Protein AF-A0A929ZD61-F1 (afdb_monomer_lite)

Sequence (270 aa):
YIIGGGSQLEMTGDTVINTPASLDAVNITEDKIDNAAAVLAPNDAYVVTGGSHLVKYHKDTIAEISTTPTNGAANGNEKLTYFQLADPSVTALSPVNSNGQRYTYGVANASSDGNKYVWVPSEKVTFSLGDNPSATFADGTNTNKETLAMRGHTIGMAVRANDEVIPSFSTTPISNDASKQFKGWFYRDATGNALPFDPNTTDVLETMNVFAMWEEVPQPIVTPTQPSQPATSVTPKTSDNTNIEYQIGVLLVSLSAVVILLKTRNLVTK

Radius of gyration: 33.37 Å; chains: 1; bounding box: 66×59×116 Å

pLDDT: mean 79.67, std 21.87, range [27.98, 98.56]

Foldseek 3Di:
DDADEPAADEAAAADEAAQAQPDQDDDPDPVRDSADKQAQYPLASYAYQEHFHRYRYQDDPDPRIHSFYFPHPVQPRDTWAKWWFPDLCDQWDFFAGPVRHTDIYGHRDAYPVSIGMDTADKAKEKEAAPPAPQKDDPVRHRDIAIDIDRAFAFNNGTDHPNPDDHPPPVDDIDGPPPQKDFPAKWWQDPVGDTDHDDRHPDGHNYHTYIYTDIDTDDDPPPPPDDPDDPPDDDDDDDDDDDDDDDDDDDDDDDDDDDDDDDDDDDDDDD

Secondary structure (DSSP, 8-state):
-EESTT--EEE-TT-EEEE--S-SS--SSGGG--S--EESS-TTSEEESS-EEEES-----BTTEE-S-B--GGGT-PBPEEEEES-TT--EE-PBPTTS-B--EE--SPPTTS--EEEE-EEEEEEE--S-TTEE-TTS--SPEEEEEETTB-GGGEEESTT-------SPPEE--TTEEEEEEEEE-TT--EEEE-TTT--B-S-EEEEEEEEE------------------PPPP--------------------------------

Structure (mmCIF, N/CA/C/O backbone):
data_AF-A0A929ZD61-F1
#
_entry.id   AF-A0A929ZD61-F1
#
loop_
_atom_site.group_PDB
_atom_site.id
_atom_site.type_symbol
_atom_site.label_atom_id
_atom_site.label_alt_id
_atom_site.label_comp_id
_atom_site.label_asym_id
_atom_site.label_entity_id
_atom_site.label_seq_id
_atom_site.pdbx_PDB_ins_code
_atom_site.Cartn_x
_atom_site.Cartn_y
_atom_site.Cartn_z
_atom_site.occupancy
_atom_site.B_iso_or_equiv
_atom_site.auth_seq_id
_atom_site.auth_comp_id
_atom_site.auth_asym_id
_atom_site.auth_atom_id
_atom_site.pdbx_PDB_model_num
ATOM 1 N N . TYR A 1 1 ? 13.727 8.227 -20.424 1.00 62.41 1 TYR A N 1
ATOM 2 C CA . TYR A 1 1 ? 12.638 8.852 -21.194 1.00 62.41 1 TYR A CA 1
ATOM 3 C C . TYR A 1 1 ? 12.226 7.940 -22.325 1.00 62.41 1 TYR A C 1
ATOM 5 O O . TYR A 1 1 ? 13.094 7.324 -22.936 1.00 62.41 1 TYR A O 1
ATOM 13 N N . ILE A 1 2 ? 10.929 7.876 -22.597 1.00 67.94 2 ILE A N 1
ATOM 14 C CA . ILE A 1 2 ? 10.355 7.282 -23.807 1.00 67.94 2 ILE A CA 1
ATOM 15 C C . ILE A 1 2 ? 9.668 8.427 -24.539 1.00 67.94 2 ILE A C 1
ATOM 17 O O . ILE A 1 2 ? 8.880 9.119 -23.901 1.00 67.94 2 ILE A O 1
ATOM 21 N N . ILE A 1 3 ? 9.978 8.632 -25.820 1.00 65.31 3 ILE A N 1
ATOM 22 C CA . ILE A 1 3 ? 9.432 9.732 -26.625 1.00 65.31 3 ILE A CA 1
ATOM 23 C C . ILE A 1 3 ? 8.702 9.149 -27.838 1.00 65.31 3 ILE A C 1
ATOM 25 O O . ILE A 1 3 ? 9.265 8.328 -28.565 1.00 65.31 3 ILE A O 1
ATOM 29 N N . GLY A 1 4 ? 7.472 9.611 -28.076 1.00 60.84 4 GLY A N 1
ATOM 30 C CA . GLY A 1 4 ? 6.679 9.283 -29.262 1.00 60.84 4 GLY A CA 1
ATOM 31 C C . GLY A 1 4 ? 5.763 8.062 -29.110 1.00 60.84 4 GLY A C 1
ATOM 32 O O . GLY A 1 4 ? 6.033 7.123 -28.361 1.00 60.84 4 GLY A O 1
ATOM 33 N N . GLY A 1 5 ? 4.646 8.079 -29.845 1.00 62.41 5 GLY A N 1
ATOM 34 C CA . GLY A 1 5 ? 3.648 7.008 -29.825 1.00 62.41 5 GLY A CA 1
ATOM 35 C C . GLY A 1 5 ? 4.195 5.682 -30.368 1.00 62.41 5 GLY A C 1
ATOM 36 O O . GLY A 1 5 ? 4.786 5.648 -31.444 1.00 62.41 5 GLY A O 1
ATOM 37 N N . GLY A 1 6 ? 3.972 4.592 -29.626 1.00 72.44 6 GLY A N 1
ATOM 38 C CA . GLY A 1 6 ? 4.343 3.223 -30.015 1.00 72.44 6 GLY A CA 1
ATOM 39 C C . GLY A 1 6 ? 5.551 2.630 -29.281 1.00 72.44 6 GLY A C 1
ATOM 40 O O . GLY A 1 6 ? 5.821 1.444 -29.444 1.00 72.44 6 GLY A O 1
ATOM 41 N N . SER A 1 7 ? 6.252 3.416 -28.460 1.00 80.75 7 SER A N 1
ATOM 42 C CA . SER A 1 7 ? 7.345 2.926 -27.610 1.00 80.75 7 SER A CA 1
ATOM 43 C C . SER A 1 7 ? 6.851 2.638 -26.188 1.00 80.75 7 SER A C 1
ATOM 45 O O . SER A 1 7 ? 6.026 3.382 -25.662 1.00 80.75 7 SER A O 1
ATOM 47 N N . GLN A 1 8 ? 7.381 1.589 -25.555 1.00 88.00 8 GLN A N 1
ATOM 48 C CA . GLN A 1 8 ? 7.077 1.206 -24.173 1.00 88.00 8 GLN A CA 1
ATOM 49 C C . GLN A 1 8 ? 8.364 0.826 -23.432 1.00 88.00 8 GLN A C 1
ATOM 51 O O . GLN A 1 8 ? 9.268 0.222 -24.011 1.00 88.00 8 GLN A O 1
ATOM 56 N N . LEU A 1 9 ? 8.434 1.179 -22.151 1.00 89.75 9 LEU A N 1
ATOM 57 C CA . LEU A 1 9 ? 9.437 0.719 -21.199 1.00 89.75 9 LEU A CA 1
ATOM 58 C C . LEU A 1 9 ? 8.737 -0.168 -20.185 1.00 89.75 9 LEU A C 1
ATOM 60 O O . LEU A 1 9 ? 7.821 0.281 -19.495 1.00 89.75 9 LEU A O 1
ATOM 64 N N . GLU A 1 10 ? 9.211 -1.399 -20.081 1.00 93.25 10 GLU A N 1
ATOM 65 C CA . GLU A 1 10 ? 8.715 -2.360 -19.113 1.00 93.25 10 GLU A CA 1
ATOM 66 C C . GLU A 1 10 ? 9.828 -2.721 -18.129 1.00 93.25 10 GLU A C 1
ATOM 68 O O . GLU A 1 10 ? 10.930 -3.108 -18.523 1.00 93.25 10 GLU A O 1
ATOM 73 N N . MET A 1 11 ? 9.537 -2.574 -16.840 1.00 94.12 11 MET A N 1
ATOM 74 C CA . MET A 1 11 ? 10.436 -2.930 -15.748 1.00 94.12 11 MET A CA 1
ATOM 75 C C . MET A 1 11 ? 9.865 -4.130 -15.000 1.00 94.12 11 MET A C 1
ATOM 77 O O . MET A 1 11 ? 8.772 -4.065 -14.434 1.00 94.12 11 MET A O 1
ATOM 81 N N . THR A 1 12 ? 10.609 -5.234 -15.021 1.00 95.19 12 THR A N 1
ATOM 82 C CA . THR A 1 12 ? 10.145 -6.550 -14.562 1.00 95.19 12 THR A CA 1
ATOM 83 C C . THR A 1 12 ? 11.198 -7.244 -13.692 1.00 95.19 12 THR A C 1
ATOM 85 O O . THR A 1 12 ? 12.330 -6.767 -13.553 1.00 95.19 12 THR A O 1
ATOM 88 N N . GLY A 1 13 ? 10.829 -8.384 -13.097 1.00 94.81 13 GLY A N 1
ATOM 89 C CA . GLY A 1 13 ? 11.736 -9.216 -12.299 1.00 94.81 13 GLY A CA 1
ATOM 90 C C . GLY A 1 13 ? 12.307 -8.493 -11.077 1.00 94.81 13 GLY A C 1
ATOM 91 O O . GLY A 1 13 ? 11.675 -7.597 -10.531 1.00 94.81 13 GLY A O 1
ATOM 92 N N . ASP A 1 14 ? 13.518 -8.863 -10.659 1.00 97.31 14 ASP A N 1
ATOM 93 C CA . ASP A 1 14 ? 14.197 -8.294 -9.484 1.00 97.31 14 ASP A CA 1
ATOM 94 C C . ASP A 1 14 ? 15.056 -7.060 -9.826 1.00 97.31 14 ASP A C 1
ATOM 96 O O . ASP A 1 14 ? 16.131 -6.854 -9.254 1.00 97.31 14 ASP A O 1
ATOM 100 N N . THR A 1 15 ? 14.621 -6.259 -10.803 1.00 96.19 15 THR A N 1
ATOM 101 C CA . THR A 1 15 ? 15.345 -5.062 -11.260 1.00 96.19 15 THR A CA 1
ATOM 102 C C . THR A 1 15 ? 15.536 -4.061 -10.115 1.00 96.19 15 THR A C 1
ATOM 104 O O . THR A 1 15 ? 14.661 -3.906 -9.268 1.00 96.19 15 THR A O 1
ATOM 107 N N . VAL A 1 16 ? 16.667 -3.351 -10.089 1.00 95.06 16 VAL A N 1
ATOM 108 C CA . VAL A 1 16 ? 16.894 -2.244 -9.149 1.00 95.06 16 VAL A CA 1
ATOM 109 C C . VAL A 1 16 ? 17.097 -0.958 -9.924 1.00 95.06 16 VAL A C 1
ATOM 111 O O . VAL A 1 16 ? 17.966 -0.876 -10.793 1.00 95.06 16 VAL A O 1
ATOM 114 N N . ILE A 1 17 ? 16.322 0.057 -9.568 1.00 91.81 17 ILE A N 1
ATOM 115 C CA . ILE A 1 17 ? 16.444 1.411 -10.090 1.00 91.81 17 ILE A CA 1
ATOM 116 C C . ILE A 1 17 ? 16.763 2.321 -8.925 1.00 91.81 17 ILE A C 1
ATOM 118 O O . ILE A 1 17 ? 16.013 2.412 -7.958 1.00 91.81 17 ILE A O 1
ATOM 122 N N . ASN A 1 18 ? 17.910 2.981 -9.028 1.00 90.06 18 ASN A N 1
ATOM 123 C CA . ASN A 1 18 ? 18.340 3.989 -8.079 1.00 90.06 18 ASN A CA 1
ATOM 124 C C . ASN A 1 18 ? 18.445 5.301 -8.841 1.00 90.06 18 ASN A C 1
ATOM 126 O O . ASN A 1 18 ? 19.465 5.585 -9.469 1.00 90.06 18 ASN A O 1
ATOM 130 N N . THR A 1 19 ? 17.375 6.081 -8.788 1.00 81.38 19 THR A N 1
ATOM 131 C CA . THR A 1 19 ? 17.351 7.463 -9.262 1.00 81.38 19 THR A CA 1
ATOM 132 C C . THR A 1 19 ? 17.029 8.339 -8.055 1.00 81.38 19 THR A C 1
ATOM 134 O O . THR A 1 19 ? 15.888 8.798 -7.915 1.00 81.38 19 THR A O 1
ATOM 137 N N . PRO A 1 20 ? 17.981 8.513 -7.112 1.00 66.31 20 PRO A N 1
ATOM 138 C CA . PRO A 1 20 ? 17.816 9.432 -5.995 1.00 66.31 20 PRO A CA 1
ATOM 139 C C . PRO A 1 20 ? 17.770 10.852 -6.562 1.00 66.31 20 PRO A C 1
ATOM 141 O O . PRO A 1 20 ? 18.782 11.545 -6.638 1.00 66.31 20 PRO A O 1
ATOM 144 N N . ALA A 1 21 ? 16.582 11.231 -7.034 1.00 63.31 21 ALA A N 1
ATOM 145 C CA . ALA A 1 21 ? 16.358 12.425 -7.816 1.00 63.31 21 ALA A CA 1
ATOM 146 C C . ALA A 1 21 ? 16.856 13.635 -7.024 1.00 63.31 21 ALA A C 1
ATOM 148 O O . ALA A 1 21 ? 16.478 13.829 -5.869 1.00 63.31 21 ALA A O 1
ATOM 149 N N . SER A 1 22 ? 17.687 14.478 -7.627 1.00 66.19 22 SER A N 1
ATOM 150 C CA . SER A 1 22 ? 18.104 15.731 -6.973 1.00 66.19 22 SER A CA 1
ATOM 151 C C . SER A 1 22 ? 16.976 16.774 -6.894 1.00 66.19 22 SER A C 1
ATOM 153 O O . SER A 1 22 ? 17.096 17.765 -6.173 1.00 66.19 22 SER A O 1
ATOM 155 N N . LEU A 1 23 ? 15.869 16.542 -7.607 1.00 66.31 23 LEU A N 1
ATOM 156 C CA . LEU A 1 23 ? 14.749 17.465 -7.770 1.00 66.31 23 LEU A CA 1
ATOM 157 C C . LEU A 1 23 ? 13.468 16.945 -7.109 1.00 66.31 23 LEU A C 1
ATOM 159 O O . LEU A 1 23 ? 13.152 15.760 -7.185 1.00 66.31 23 LEU A O 1
ATOM 163 N N . ASP A 1 24 ? 12.708 17.869 -6.518 1.00 67.12 24 ASP A N 1
ATOM 164 C CA . ASP A 1 24 ? 11.432 17.585 -5.839 1.00 67.12 24 ASP A CA 1
ATOM 165 C C . ASP A 1 24 ? 10.209 17.728 -6.759 1.00 67.12 24 ASP A C 1
ATOM 167 O O . ASP A 1 24 ? 9.096 17.370 -6.378 1.00 67.12 24 ASP A O 1
ATOM 171 N N . ALA A 1 25 ? 10.396 18.272 -7.965 1.00 65.56 25 ALA A N 1
ATOM 172 C CA . ALA A 1 25 ? 9.340 18.489 -8.947 1.00 65.56 25 ALA A CA 1
ATOM 173 C C . ALA A 1 25 ? 9.887 18.494 -10.379 1.00 65.56 25 ALA A C 1
ATOM 175 O O . ALA A 1 25 ? 11.016 18.933 -10.620 1.00 65.56 25 ALA A O 1
ATOM 176 N N . VAL A 1 26 ? 9.050 18.100 -11.340 1.00 65.44 26 VAL A N 1
ATOM 177 C CA . VAL A 1 26 ? 9.295 18.383 -12.757 1.00 65.44 26 VAL A CA 1
ATOM 178 C C . VAL A 1 26 ? 8.981 19.845 -13.017 1.00 65.44 26 VAL A C 1
ATOM 180 O O . VAL A 1 26 ? 7.887 20.334 -12.742 1.00 65.44 26 VAL A O 1
ATOM 183 N N . ASN A 1 27 ? 9.979 20.567 -13.516 1.00 62.25 27 ASN A N 1
ATOM 184 C CA . ASN A 1 27 ? 9.764 21.884 -14.101 1.00 62.25 27 ASN A CA 1
ATOM 185 C C . ASN A 1 27 ? 9.217 21.706 -15.530 1.00 62.25 27 ASN A C 1
ATOM 187 O O . ASN A 1 27 ? 9.244 20.606 -16.065 1.00 62.25 27 ASN A O 1
ATOM 191 N N . ILE A 1 28 ? 8.791 22.781 -16.188 1.00 59.62 28 ILE A N 1
ATOM 192 C CA . ILE A 1 28 ? 8.228 22.801 -17.554 1.00 59.62 28 ILE A CA 1
ATOM 193 C C . ILE A 1 28 ? 9.132 22.218 -18.668 1.00 59.62 28 ILE A C 1
ATOM 195 O O . ILE A 1 28 ? 8.785 22.302 -19.840 1.00 59.62 28 ILE A O 1
ATOM 199 N N . THR A 1 29 ? 10.307 21.681 -18.335 1.00 62.59 29 THR A N 1
ATOM 200 C CA . THR A 1 29 ? 11.289 21.117 -19.266 1.00 62.59 29 THR A CA 1
ATOM 201 C C . THR A 1 29 ? 11.585 19.665 -18.907 1.00 62.59 29 THR A C 1
ATOM 203 O O . THR A 1 29 ? 12.030 19.394 -17.788 1.00 62.59 29 THR A O 1
ATOM 206 N N . GLU A 1 30 ? 11.412 18.765 -19.877 1.00 65.25 30 GLU A N 1
ATOM 207 C CA . GLU A 1 30 ? 11.697 17.324 -19.788 1.00 65.25 30 GLU A CA 1
ATOM 208 C C . GLU A 1 30 ? 13.131 17.028 -19.312 1.00 65.25 30 GLU A C 1
ATOM 210 O O . GLU A 1 30 ? 13.337 16.076 -18.569 1.00 65.25 30 GLU A O 1
ATOM 215 N N . ASP A 1 31 ? 14.096 17.906 -19.621 1.00 60.66 31 ASP A N 1
ATOM 216 C CA . ASP A 1 31 ? 15.531 17.796 -19.288 1.00 60.66 31 ASP A CA 1
ATOM 217 C C . ASP A 1 31 ? 15.866 17.739 -17.782 1.00 60.66 31 ASP A C 1
ATOM 219 O O . ASP A 1 31 ? 17.034 17.669 -17.394 1.00 60.66 31 ASP A O 1
ATOM 223 N N . LYS A 1 32 ? 14.856 17.820 -16.913 1.00 66.94 32 LYS A N 1
ATOM 224 C CA . LYS A 1 32 ? 14.992 17.840 -15.451 1.00 66.94 32 LYS A CA 1
ATOM 225 C C . LYS A 1 32 ? 14.340 16.636 -14.766 1.00 66.94 32 LYS A C 1
ATOM 227 O O . LYS A 1 32 ? 14.183 16.652 -13.549 1.00 66.94 32 LYS A O 1
ATOM 232 N N . ILE A 1 33 ? 13.938 15.602 -15.507 1.00 72.06 33 ILE A N 1
ATOM 233 C CA . ILE A 1 33 ? 13.358 14.398 -14.902 1.00 72.06 33 ILE A CA 1
ATOM 234 C C . ILE A 1 33 ? 14.483 13.442 -14.501 1.00 72.06 33 ILE A C 1
ATOM 236 O O . ILE A 1 33 ? 15.067 12.728 -15.311 1.00 72.06 33 ILE A O 1
ATOM 240 N N . ASP A 1 34 ? 14.767 13.394 -13.209 1.00 74.06 34 ASP A N 1
ATOM 241 C CA . ASP A 1 34 ? 15.732 12.457 -12.629 1.00 74.06 34 ASP A CA 1
ATOM 242 C C . ASP A 1 34 ? 15.003 11.185 -12.137 1.00 74.06 34 ASP A C 1
ATOM 244 O O . ASP A 1 34 ? 15.060 10.805 -10.970 1.00 74.06 34 ASP A O 1
ATOM 248 N N . ASN A 1 35 ? 14.195 10.600 -13.036 1.00 78.38 35 ASN A N 1
ATOM 249 C CA . ASN A 1 35 ? 13.411 9.369 -12.860 1.00 78.38 35 ASN A CA 1
ATOM 250 C C . ASN A 1 35 ? 13.014 8.777 -14.238 1.00 78.38 35 ASN A C 1
ATOM 252 O O . ASN A 1 35 ? 13.119 9.433 -15.279 1.00 78.38 35 ASN A O 1
ATOM 256 N N . ALA A 1 36 ? 12.527 7.538 -14.271 1.00 84.69 36 ALA A N 1
ATOM 257 C CA . ALA A 1 36 ? 11.818 6.990 -15.418 1.00 84.69 36 ALA A CA 1
ATOM 258 C C . ALA A 1 36 ? 10.473 7.702 -15.632 1.00 84.69 36 ALA A C 1
ATOM 260 O O . ALA A 1 36 ? 9.710 7.941 -14.697 1.00 84.69 36 ALA A O 1
ATOM 261 N N . ALA A 1 37 ? 10.197 8.038 -16.891 1.00 86.50 37 ALA A N 1
ATOM 262 C CA . ALA A 1 37 ? 8.987 8.732 -17.295 1.00 86.50 37 ALA A CA 1
ATOM 263 C C . ALA A 1 37 ? 8.603 8.393 -18.738 1.00 86.50 37 ALA A C 1
ATOM 265 O O . ALA A 1 37 ? 9.474 8.236 -19.609 1.00 86.50 37 ALA A O 1
ATOM 266 N N . ALA A 1 38 ? 7.296 8.344 -18.978 1.00 87.19 38 ALA A N 1
ATOM 267 C CA . ALA A 1 38 ? 6.695 8.446 -20.298 1.00 87.19 38 ALA A CA 1
ATOM 268 C C . ALA A 1 38 ? 6.536 9.932 -20.646 1.00 87.19 38 ALA A C 1
ATOM 270 O O . ALA A 1 38 ? 5.994 10.693 -19.847 1.00 87.19 38 ALA A O 1
ATOM 271 N N . VAL A 1 39 ? 7.032 10.346 -21.812 1.00 86.19 39 VAL A N 1
ATOM 272 C CA . VAL A 1 39 ? 7.079 11.751 -22.230 1.00 86.19 39 VAL A CA 1
ATOM 273 C C . VAL A 1 39 ? 6.549 11.873 -23.650 1.00 86.19 39 VAL A C 1
ATOM 275 O O . VAL A 1 39 ? 7.036 11.195 -24.554 1.00 86.19 39 VAL A O 1
ATOM 278 N N . LEU A 1 40 ? 5.529 12.709 -23.856 1.00 84.56 40 LEU A N 1
ATOM 279 C CA . LEU A 1 40 ? 4.832 12.823 -25.147 1.00 84.56 40 LEU A CA 1
ATOM 280 C C . LEU A 1 40 ? 4.411 11.441 -25.686 1.00 84.56 40 LEU A C 1
ATOM 282 O O . LEU A 1 40 ? 4.474 11.157 -26.886 1.00 84.56 40 LEU A O 1
ATOM 286 N N . ALA A 1 41 ? 4.029 10.560 -24.765 1.00 83.56 41 ALA A N 1
ATOM 287 C CA . ALA A 1 41 ? 3.676 9.172 -25.000 1.00 83.56 41 ALA A CA 1
ATOM 288 C C . ALA A 1 41 ? 2.384 8.844 -24.234 1.00 83.56 41 ALA A C 1
ATOM 290 O O . ALA A 1 41 ? 2.043 9.543 -23.278 1.00 83.56 41 ALA A O 1
ATOM 291 N N . PRO A 1 42 ? 1.653 7.790 -24.633 1.00 83.56 42 PRO A N 1
ATOM 292 C CA . PRO A 1 42 ? 0.526 7.292 -23.857 1.00 83.56 42 PRO A CA 1
ATOM 293 C C . PRO A 1 42 ? 0.903 7.022 -22.391 1.00 83.56 42 PRO A C 1
ATOM 295 O O . PRO A 1 42 ? 2.004 6.561 -22.092 1.00 83.56 42 PRO A O 1
ATOM 298 N N . ASN A 1 43 ? -0.026 7.280 -21.466 1.00 75.19 43 ASN A N 1
ATOM 299 C CA . ASN A 1 43 ? 0.205 7.146 -20.020 1.00 75.19 43 ASN A CA 1
ATOM 300 C C . ASN A 1 43 ? 0.477 5.702 -19.549 1.00 75.19 43 ASN A C 1
ATOM 302 O O . ASN A 1 43 ? 0.796 5.506 -18.376 1.00 75.19 43 ASN A O 1
ATOM 306 N N . ASP A 1 44 ? 0.355 4.721 -20.441 1.00 84.38 44 ASP A N 1
ATOM 307 C CA . ASP A 1 44 ? 0.668 3.301 -20.265 1.00 84.38 44 ASP A CA 1
ATOM 308 C C . ASP A 1 44 ? 1.970 2.855 -20.956 1.00 84.38 44 ASP A C 1
ATOM 310 O O . ASP A 1 44 ? 2.326 1.676 -20.940 1.00 84.38 44 ASP A O 1
ATOM 314 N N . ALA A 1 45 ? 2.729 3.793 -21.525 1.00 89.75 45 ALA A N 1
ATOM 315 C CA . ALA A 1 45 ? 4.050 3.518 -22.083 1.00 89.75 45 ALA A CA 1
ATOM 316 C C . ALA A 1 45 ? 5.097 3.206 -20.999 1.00 89.75 45 ALA A C 1
ATOM 318 O O . ALA A 1 45 ? 6.126 2.609 -21.303 1.00 89.75 45 ALA A O 1
ATOM 319 N N . TYR A 1 46 ? 4.856 3.592 -19.743 1.00 92.94 46 TYR A N 1
ATOM 320 C CA . TYR A 1 46 ? 5.701 3.237 -18.605 1.00 92.94 46 TYR A CA 1
ATOM 321 C C . TYR A 1 46 ? 5.018 2.152 -17.763 1.00 92.94 46 TYR A C 1
ATOM 323 O O . TYR A 1 46 ? 4.016 2.410 -17.090 1.00 92.94 46 TYR A O 1
ATOM 331 N N . VAL A 1 47 ? 5.558 0.933 -17.819 1.00 95.50 47 VAL A N 1
ATOM 332 C CA . VAL A 1 47 ? 5.003 -0.256 -17.164 1.00 95.50 47 VAL A CA 1
ATOM 333 C C . VAL A 1 47 ? 5.975 -0.800 -16.126 1.00 95.50 47 VAL A C 1
ATOM 335 O O . VAL A 1 47 ? 7.165 -0.973 -16.396 1.00 95.50 47 VAL A O 1
ATOM 338 N N . VAL A 1 48 ? 5.454 -1.115 -14.942 1.00 97.31 48 VAL A N 1
ATOM 339 C CA . VAL A 1 48 ? 6.194 -1.761 -13.857 1.00 97.31 48 VAL A CA 1
ATOM 340 C C . VAL A 1 48 ? 5.407 -2.966 -13.354 1.00 97.31 48 VAL A C 1
ATOM 342 O O . VAL A 1 48 ? 4.264 -2.851 -12.914 1.00 97.31 48 VAL A O 1
ATOM 345 N N . THR A 1 49 ? 6.042 -4.133 -13.389 1.00 97.31 49 THR A N 1
ATOM 346 C CA . THR A 1 49 ? 5.521 -5.385 -12.813 1.00 97.31 49 THR A CA 1
ATOM 347 C C . THR A 1 49 ? 6.526 -6.050 -11.870 1.00 97.31 49 THR A C 1
ATOM 349 O O . THR A 1 49 ? 6.261 -7.133 -11.356 1.00 97.31 49 THR A O 1
ATOM 352 N N . GLY A 1 50 ? 7.667 -5.406 -11.608 1.00 98.00 50 GLY A N 1
ATOM 353 C CA . GLY A 1 50 ? 8.685 -5.878 -10.677 1.00 98.00 50 GLY A CA 1
ATOM 354 C C . GLY A 1 50 ? 9.735 -4.818 -10.341 1.00 98.00 50 GLY A C 1
ATOM 355 O O . GLY A 1 50 ? 9.784 -3.734 -10.929 1.00 98.00 50 GLY A O 1
ATOM 356 N N . GLY A 1 51 ? 10.597 -5.164 -9.395 1.00 97.75 51 GLY A N 1
ATOM 357 C CA . GLY A 1 51 ? 11.795 -4.431 -9.019 1.00 97.75 51 GLY A CA 1
ATOM 358 C C . GLY A 1 51 ? 11.635 -3.488 -7.830 1.00 97.75 51 GLY A C 1
ATOM 359 O O . GLY A 1 51 ? 10.522 -3.183 -7.391 1.00 97.75 51 GLY A O 1
ATOM 360 N N . SER A 1 52 ? 12.779 -3.028 -7.319 1.00 97.19 52 SER A N 1
ATOM 361 C CA . SER A 1 52 ? 12.885 -1.966 -6.315 1.00 97.19 52 SER A CA 1
ATOM 362 C C . SER A 1 52 ? 13.277 -0.642 -6.974 1.00 97.19 52 SER A C 1
ATOM 364 O O . SER A 1 52 ? 14.263 -0.584 -7.710 1.00 97.19 52 SER A O 1
ATOM 366 N N . HIS A 1 53 ? 12.529 0.424 -6.700 1.00 94.56 53 HIS A N 1
ATOM 367 C CA . HIS A 1 53 ? 12.612 1.715 -7.388 1.00 94.56 53 HIS A CA 1
ATOM 368 C C . HIS A 1 53 ? 12.857 2.840 -6.391 1.00 94.56 53 HIS A C 1
ATOM 370 O O . HIS A 1 53 ? 11.904 3.451 -5.935 1.00 94.56 53 HIS A O 1
ATOM 376 N N . LEU A 1 54 ? 14.107 3.144 -6.048 1.00 92.12 54 LEU A N 1
ATOM 377 C CA . LEU A 1 54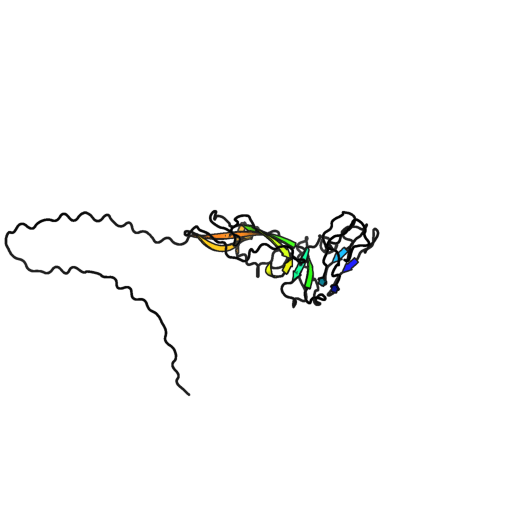 ? 14.417 4.308 -5.217 1.00 92.12 54 LEU A CA 1
ATOM 378 C C . LEU A 1 54 ? 14.305 5.576 -6.068 1.00 92.12 54 LEU A C 1
ATOM 380 O O . LEU A 1 54 ? 15.219 5.903 -6.831 1.00 92.12 54 LEU A O 1
ATOM 384 N N . VAL A 1 55 ? 13.175 6.269 -5.927 1.00 87.62 55 VAL A N 1
ATOM 385 C CA . VAL A 1 55 ? 12.840 7.498 -6.661 1.00 87.62 55 VAL A CA 1
ATOM 386 C C . VAL A 1 55 ? 12.382 8.591 -5.697 1.00 87.62 55 VAL A C 1
ATOM 388 O O . VAL A 1 55 ? 11.655 8.304 -4.750 1.00 87.62 55 VAL A O 1
ATOM 391 N N . LYS A 1 56 ? 12.758 9.855 -5.934 1.00 78.88 56 LYS A N 1
ATOM 392 C CA . LYS A 1 56 ? 12.314 10.996 -5.101 1.00 78.88 56 LYS A CA 1
ATOM 393 C C . LYS A 1 56 ? 11.061 11.686 -5.650 1.00 78.88 56 LYS A C 1
ATOM 395 O O . LYS A 1 56 ? 10.157 12.039 -4.899 1.00 78.88 56 LYS A O 1
ATOM 400 N N . TYR A 1 57 ? 10.983 11.846 -6.968 1.00 78.38 57 TYR A N 1
ATOM 401 C CA . TYR A 1 57 ? 9.856 12.488 -7.640 1.00 78.38 57 TYR A CA 1
ATOM 402 C C . TYR A 1 57 ? 9.049 11.478 -8.452 1.00 78.38 57 TYR A C 1
ATOM 404 O O . TYR A 1 57 ? 9.608 10.770 -9.287 1.00 78.38 57 TYR A O 1
ATOM 412 N N . HIS A 1 58 ? 7.736 11.430 -8.222 1.00 80.44 58 HIS A N 1
ATOM 413 C CA . HIS A 1 58 ? 6.860 10.435 -8.846 1.00 80.44 58 HIS A CA 1
ATOM 414 C C . HIS A 1 58 ? 5.398 10.890 -9.018 1.00 80.44 58 HIS A C 1
ATOM 416 O O . HIS A 1 58 ? 4.487 10.065 -9.107 1.00 80.44 58 HIS A O 1
ATOM 422 N N . LYS A 1 59 ? 5.144 12.202 -8.963 1.00 80.44 59 LYS A N 1
ATOM 423 C CA . LYS A 1 59 ? 3.793 12.769 -9.055 1.00 80.44 59 LYS A CA 1
ATOM 424 C C . LYS A 1 59 ? 3.624 13.427 -10.404 1.00 80.44 59 LYS A C 1
ATOM 426 O O . LYS A 1 59 ? 4.307 14.399 -10.678 1.00 80.44 59 LYS A O 1
ATOM 431 N N . ASP A 1 60 ? 2.686 12.949 -11.206 1.00 84.12 60 ASP A N 1
ATOM 432 C CA . ASP A 1 60 ? 2.399 13.543 -12.510 1.00 84.12 60 ASP A CA 1
ATOM 433 C C . ASP A 1 60 ? 1.869 14.978 -12.314 1.00 84.12 60 ASP A C 1
ATOM 435 O O . ASP A 1 60 ? 0.806 15.182 -11.727 1.00 84.12 60 ASP A O 1
ATOM 439 N N . THR A 1 61 ? 2.631 15.987 -12.749 1.00 78.69 61 THR A N 1
ATOM 440 C CA . THR A 1 61 ? 2.262 17.409 -12.588 1.00 78.69 61 THR A CA 1
ATOM 441 C C . THR A 1 61 ? 1.762 18.062 -13.873 1.00 78.69 61 THR A C 1
ATOM 443 O O . THR A 1 61 ? 1.165 19.134 -13.805 1.00 78.69 61 THR A O 1
ATOM 446 N N . ILE A 1 62 ? 2.003 17.444 -15.033 1.00 80.12 62 ILE A N 1
ATOM 447 C CA . ILE A 1 62 ? 1.540 17.906 -16.349 1.00 80.12 62 ILE A CA 1
ATOM 448 C C . ILE A 1 62 ? 1.038 16.714 -17.171 1.00 80.12 62 ILE A C 1
ATOM 450 O O . ILE A 1 62 ? 1.435 15.582 -16.914 1.00 80.12 62 ILE A O 1
ATOM 454 N N . ALA A 1 63 ? 0.153 16.948 -18.140 1.00 79.81 63 ALA A N 1
ATOM 455 C CA . ALA A 1 63 ? -0.538 15.873 -18.858 1.00 79.81 63 ALA A CA 1
ATOM 456 C C . ALA A 1 63 ? 0.373 15.101 -19.831 1.00 79.81 63 ALA A C 1
ATOM 458 O O . ALA A 1 63 ? 0.131 13.932 -20.114 1.00 79.81 63 ALA A O 1
ATOM 459 N N . GLU A 1 64 ? 1.409 15.759 -20.343 1.00 83.06 64 GLU A N 1
ATOM 460 C CA . GLU A 1 64 ? 2.326 15.257 -21.367 1.00 83.06 64 GLU A CA 1
ATOM 461 C C . GLU A 1 64 ? 3.451 14.377 -20.803 1.00 83.06 64 GLU A C 1
ATOM 463 O O . GLU A 1 64 ? 4.186 13.751 -21.570 1.00 83.06 64 GLU A O 1
ATOM 468 N N . ILE A 1 65 ? 3.604 14.343 -19.477 1.00 84.31 65 ILE A N 1
ATOM 469 C CA . ILE A 1 65 ? 4.676 13.637 -18.775 1.00 84.31 65 ILE A CA 1
ATOM 470 C C . ILE A 1 65 ? 4.067 12.811 -17.650 1.00 84.31 65 ILE A C 1
ATOM 472 O O . ILE A 1 65 ? 3.478 13.355 -16.717 1.00 84.31 65 ILE A O 1
ATOM 476 N N . SER A 1 66 ? 4.294 11.500 -17.688 1.00 88.00 66 SER A N 1
ATOM 477 C CA . SER A 1 66 ? 3.900 10.598 -16.612 1.00 88.00 66 SER A CA 1
ATOM 478 C C . SER A 1 66 ? 5.110 9.911 -15.993 1.00 88.00 66 SER A C 1
ATOM 480 O O . SER A 1 66 ? 5.865 9.203 -16.658 1.00 88.00 66 SER A O 1
ATOM 482 N N . THR A 1 67 ? 5.272 10.117 -14.690 1.00 88.69 67 THR A N 1
ATOM 483 C CA . THR A 1 67 ? 6.242 9.435 -13.816 1.00 88.69 67 THR A CA 1
ATOM 484 C C . THR A 1 67 ? 5.613 8.303 -13.014 1.00 88.69 67 THR A C 1
ATOM 486 O O . THR A 1 67 ? 6.313 7.550 -12.342 1.00 88.69 67 THR A O 1
ATOM 489 N N . THR A 1 68 ? 4.290 8.174 -13.094 1.00 92.00 68 THR A N 1
ATOM 490 C CA . THR A 1 68 ? 3.527 7.128 -12.423 1.00 92.00 68 THR A CA 1
ATOM 491 C C . THR A 1 68 ? 3.353 5.941 -13.373 1.00 92.00 68 THR A C 1
ATOM 493 O O . THR A 1 68 ? 2.623 6.065 -14.363 1.00 92.00 68 THR A O 1
ATOM 496 N N . PRO A 1 69 ? 3.982 4.784 -13.117 1.00 94.69 69 PRO A N 1
ATOM 497 C CA . PRO A 1 69 ? 3.841 3.624 -13.987 1.00 94.69 69 PRO A CA 1
ATOM 498 C C . PRO A 1 69 ? 2.443 3.000 -13.907 1.00 94.69 69 PRO A C 1
ATOM 500 O O . PRO A 1 69 ? 1.651 3.280 -13.000 1.00 94.69 69 PRO A O 1
ATOM 503 N N . THR A 1 70 ? 2.158 2.115 -14.858 1.00 96.12 70 THR A N 1
ATOM 504 C CA . THR A 1 70 ? 1.014 1.192 -14.821 1.00 96.12 70 THR A CA 1
ATOM 505 C C . THR A 1 70 ? 1.479 -0.249 -14.600 1.00 96.12 70 THR A C 1
ATOM 507 O O . THR A 1 70 ? 2.660 -0.548 -14.772 1.00 96.12 70 THR A O 1
ATOM 510 N N . ASN A 1 71 ? 0.570 -1.171 -14.268 1.00 96.81 71 ASN A N 1
ATOM 511 C CA . ASN A 1 71 ? 0.861 -2.619 -14.268 1.00 96.81 71 ASN A CA 1
ATOM 512 C C . ASN A 1 71 ? 0.723 -3.278 -15.657 1.00 96.81 71 ASN A C 1
ATOM 514 O O . ASN A 1 71 ? 0.782 -4.507 -15.767 1.00 96.81 71 ASN A O 1
ATOM 518 N N . GLY A 1 72 ? 0.557 -2.476 -16.714 1.00 95.75 72 GLY A N 1
ATOM 519 C CA . GLY A 1 72 ? 0.491 -2.931 -18.097 1.00 95.75 72 GLY A CA 1
ATOM 520 C C . GLY A 1 72 ? -0.837 -3.584 -18.484 1.00 95.75 72 GLY A C 1
ATOM 521 O O . GLY A 1 72 ? -1.662 -3.965 -17.651 1.00 95.75 72 GLY A O 1
ATOM 522 N N . ALA A 1 73 ? -1.042 -3.740 -19.793 1.00 94.50 73 ALA A N 1
ATOM 523 C CA . ALA A 1 73 ? -2.305 -4.209 -20.368 1.00 94.50 73 ALA A CA 1
ATOM 524 C C . ALA A 1 73 ? -2.750 -5.590 -19.852 1.00 94.50 73 ALA A C 1
ATOM 526 O O . ALA A 1 73 ? -3.941 -5.810 -19.637 1.00 94.50 73 ALA A O 1
ATOM 527 N N . ALA A 1 74 ? -1.803 -6.499 -19.589 1.00 94.38 74 ALA A N 1
ATOM 528 C CA . ALA A 1 74 ? -2.096 -7.827 -19.046 1.00 94.38 74 ALA A CA 1
ATOM 529 C C . ALA A 1 74 ? -2.739 -7.786 -17.646 1.00 94.38 74 ALA A C 1
ATOM 531 O O . ALA A 1 74 ? -3.415 -8.735 -17.257 1.00 94.38 74 ALA A O 1
ATOM 532 N N . ASN A 1 75 ? -2.567 -6.684 -16.909 1.00 96.12 75 ASN A N 1
ATOM 533 C CA . ASN A 1 75 ? -3.073 -6.502 -15.550 1.00 96.12 75 ASN A CA 1
ATOM 534 C C . ASN A 1 75 ? -4.114 -5.375 -15.450 1.00 96.12 75 ASN A C 1
ATOM 536 O O . ASN A 1 75 ? -4.335 -4.829 -14.376 1.00 96.12 75 ASN A O 1
ATOM 540 N N . GLY A 1 76 ? -4.765 -5.014 -16.559 1.00 95.25 76 GLY A N 1
ATOM 541 C CA . GLY A 1 76 ? -5.812 -3.987 -16.554 1.00 95.25 76 GLY A CA 1
ATOM 542 C C . GLY A 1 76 ? -5.299 -2.548 -16.636 1.00 95.25 76 GLY A C 1
ATOM 543 O O . GLY A 1 76 ? -6.107 -1.625 -16.567 1.00 95.25 76 GLY A O 1
ATOM 544 N N . ASN A 1 77 ? -3.994 -2.354 -16.852 1.00 95.31 77 ASN A N 1
ATOM 545 C CA . ASN A 1 77 ? -3.379 -1.068 -17.183 1.00 95.31 77 ASN A CA 1
ATOM 546 C C . ASN A 1 77 ? -3.650 0.051 -16.161 1.00 95.31 77 ASN A C 1
ATOM 548 O O . ASN A 1 77 ? -3.787 1.222 -16.520 1.00 95.31 77 ASN A O 1
ATOM 552 N N . GLU A 1 78 ? -3.779 -0.300 -14.882 1.00 95.69 78 GLU A N 1
ATOM 553 C CA . GLU A 1 78 ? -4.113 0.666 -13.837 1.00 95.69 78 GLU A CA 1
ATOM 554 C C . GLU A 1 78 ? -2.869 1.422 -13.362 1.00 95.69 78 GLU A C 1
ATOM 556 O O . GLU A 1 78 ? -1.760 0.880 -13.343 1.00 95.69 78 GLU A O 1
ATOM 561 N N . LYS A 1 79 ? -3.057 2.684 -12.960 1.00 94.75 79 LYS A N 1
ATOM 562 C CA . LYS A 1 79 ? -1.994 3.504 -12.369 1.00 94.75 79 LYS A CA 1
ATOM 563 C C . LYS A 1 79 ? -1.597 2.952 -11.007 1.00 94.75 79 LYS A C 1
ATOM 565 O O . LYS A 1 79 ? -2.446 2.626 -10.180 1.00 94.75 79 LYS A O 1
ATOM 570 N N . LEU A 1 80 ? -0.292 2.882 -10.781 1.00 96.38 80 LEU A N 1
ATOM 571 C CA . LEU A 1 80 ? 0.270 2.290 -9.580 1.00 96.38 80 LEU A CA 1
ATOM 572 C C . LEU A 1 80 ? 0.534 3.325 -8.502 1.00 96.38 80 LEU A C 1
ATOM 574 O O . LEU A 1 80 ? 0.557 4.534 -8.715 1.00 96.38 80 LEU A O 1
ATOM 578 N N . THR A 1 81 ? 0.724 2.803 -7.305 1.00 95.62 81 THR A N 1
ATOM 579 C CA . THR A 1 81 ? 1.003 3.558 -6.102 1.00 95.62 81 THR A CA 1
ATOM 580 C C . THR A 1 81 ? 2.371 3.173 -5.564 1.00 95.62 81 THR A C 1
ATOM 582 O O . THR A 1 81 ? 2.751 2.004 -5.610 1.00 95.62 81 THR A O 1
ATOM 585 N N . TYR A 1 82 ? 3.094 4.168 -5.059 1.00 95.25 82 TYR A N 1
ATOM 586 C CA . TYR A 1 82 ? 4.460 4.018 -4.585 1.00 95.25 82 TYR A CA 1
ATOM 587 C C . TYR A 1 82 ? 4.507 3.693 -3.091 1.00 95.25 82 TYR A C 1
ATOM 589 O O . TYR A 1 82 ? 3.961 4.431 -2.263 1.00 95.25 82 TYR A O 1
ATOM 597 N N . PHE A 1 83 ? 5.177 2.599 -2.748 1.00 95.75 83 PHE A N 1
ATOM 598 C CA . PHE A 1 83 ? 5.288 2.103 -1.381 1.00 95.75 83 PHE A CA 1
ATOM 599 C C . PHE A 1 83 ? 6.726 1.734 -1.031 1.00 95.75 83 PHE A C 1
ATOM 601 O O . PHE A 1 83 ? 7.491 1.305 -1.889 1.00 95.75 83 PHE A O 1
ATOM 608 N N . GLN A 1 84 ? 7.067 1.840 0.250 1.00 95.62 84 GLN A N 1
ATOM 609 C CA . GLN A 1 84 ? 8.275 1.273 0.837 1.00 95.62 84 GLN A CA 1
ATOM 610 C C . GLN A 1 84 ? 7.884 0.060 1.678 1.00 95.62 84 GLN A C 1
ATOM 612 O O . GLN A 1 84 ? 7.074 0.179 2.598 1.00 95.62 84 GLN A O 1
ATOM 617 N N . LEU A 1 85 ? 8.456 -1.104 1.375 1.00 96.88 85 LEU A N 1
ATOM 618 C CA . LEU A 1 85 ? 8.199 -2.322 2.143 1.00 96.88 85 LEU A CA 1
ATOM 619 C C . LEU A 1 85 ? 8.716 -2.172 3.575 1.00 96.88 85 LEU A C 1
ATOM 621 O O . LEU A 1 85 ? 9.819 -1.669 3.793 1.00 96.88 85 LEU A O 1
ATOM 625 N N . ALA A 1 86 ? 7.927 -2.643 4.541 1.00 94.06 86 ALA A N 1
ATOM 626 C CA . ALA A 1 86 ? 8.314 -2.630 5.949 1.00 94.06 86 ALA A CA 1
ATOM 627 C C . ALA A 1 86 ? 9.387 -3.689 6.261 1.00 94.06 86 ALA A C 1
ATOM 629 O O . ALA A 1 86 ? 10.264 -3.457 7.091 1.00 94.06 86 ALA A O 1
ATOM 630 N N . ASP A 1 87 ? 9.330 -4.838 5.579 1.00 94.06 87 ASP A N 1
ATOM 631 C CA . ASP A 1 87 ? 10.308 -5.919 5.698 1.00 94.06 87 ASP A CA 1
ATOM 632 C C . ASP A 1 87 ? 11.190 -6.006 4.434 1.00 94.06 87 ASP A C 1
ATOM 634 O O . ASP A 1 87 ? 10.710 -6.409 3.367 1.00 94.06 87 ASP A O 1
ATOM 638 N N . PRO A 1 88 ? 12.493 -5.677 4.522 1.00 91.19 88 PRO A N 1
ATOM 639 C CA . PRO A 1 88 ? 13.404 -5.756 3.384 1.00 91.19 88 PRO A CA 1
ATOM 640 C C . PRO A 1 88 ? 13.731 -7.202 2.968 1.00 91.19 88 PRO A C 1
ATOM 642 O O . PRO A 1 88 ? 14.332 -7.407 1.912 1.00 91.19 88 PRO A O 1
ATOM 645 N N . SER A 1 89 ? 13.354 -8.221 3.748 1.00 96.12 89 SER A N 1
ATOM 646 C CA . SER A 1 89 ? 13.598 -9.630 3.414 1.00 96.12 89 SER A CA 1
ATOM 647 C C . SER A 1 89 ? 12.663 -10.175 2.328 1.00 96.12 89 SER A C 1
ATOM 649 O O . SER A 1 89 ? 12.996 -11.160 1.668 1.00 96.12 89 SER A O 1
ATOM 651 N N . VAL A 1 90 ? 11.534 -9.504 2.076 1.00 97.81 90 VAL A N 1
ATOM 652 C CA . VAL A 1 90 ? 10.534 -9.896 1.072 1.00 97.81 90 VAL A CA 1
ATOM 653 C C . VAL A 1 90 ? 11.163 -9.969 -0.317 1.00 97.81 90 VAL A C 1
ATOM 655 O O . VAL A 1 90 ? 11.720 -8.987 -0.801 1.00 97.81 90 VAL A O 1
ATOM 658 N N . THR A 1 91 ? 11.069 -11.120 -0.984 1.00 98.19 91 THR A N 1
ATOM 659 C CA . THR A 1 91 ? 11.655 -11.324 -2.321 1.00 98.19 91 THR A CA 1
ATOM 660 C C . THR A 1 91 ? 10.644 -11.267 -3.457 1.00 98.19 91 THR A C 1
ATOM 662 O O . THR A 1 91 ? 11.027 -11.036 -4.600 1.00 98.19 91 THR A O 1
ATOM 665 N N . ALA A 1 92 ? 9.360 -11.446 -3.160 1.00 98.19 92 ALA A N 1
ATOM 666 C CA . ALA A 1 92 ? 8.284 -11.326 -4.126 1.00 98.19 92 ALA A CA 1
ATOM 667 C C . ALA A 1 92 ? 6.990 -10.884 -3.439 1.00 98.19 92 ALA A C 1
ATOM 669 O O . ALA A 1 92 ? 6.738 -11.217 -2.281 1.00 98.19 92 ALA A O 1
ATOM 670 N N . LEU A 1 93 ? 6.154 -10.170 -4.184 1.00 98.56 93 LEU A N 1
ATOM 671 C CA . LEU A 1 93 ? 4.792 -9.812 -3.813 1.00 98.56 93 LEU A CA 1
ATOM 672 C C . LEU A 1 93 ? 3.800 -10.522 -4.741 1.00 98.56 93 LEU A C 1
ATOM 674 O O . LEU A 1 93 ? 4.139 -10.959 -5.843 1.00 98.56 93 LEU A O 1
ATOM 678 N N . SER A 1 94 ? 2.549 -10.591 -4.290 1.00 98.19 94 SER A N 1
ATOM 679 C CA . SER A 1 94 ? 1.419 -11.112 -5.063 1.00 98.19 94 SER A CA 1
ATOM 680 C C . SER A 1 94 ? 0.243 -10.121 -5.059 1.00 98.19 94 SER A C 1
ATOM 682 O O . SER A 1 94 ? -0.815 -10.435 -4.510 1.00 98.19 94 SER A O 1
ATOM 684 N N . PRO A 1 95 ? 0.432 -8.871 -5.536 1.00 98.31 95 PRO A N 1
ATOM 685 C CA . PRO A 1 95 ? -0.633 -7.866 -5.566 1.00 98.31 95 PRO A CA 1
ATOM 686 C C . PRO A 1 95 ? -1.825 -8.306 -6.424 1.00 98.31 95 PRO A C 1
ATOM 688 O O . PRO A 1 95 ? -1.687 -9.122 -7.336 1.00 98.31 95 PRO A O 1
ATOM 691 N N . VAL A 1 96 ? -2.995 -7.735 -6.138 1.00 98.56 96 VAL A N 1
ATOM 692 C CA . VAL A 1 96 ? -4.235 -7.947 -6.898 1.00 98.56 96 VAL A CA 1
ATOM 693 C C . VAL A 1 96 ? -4.437 -6.788 -7.873 1.00 98.56 96 VAL A C 1
ATOM 695 O O . VAL A 1 96 ? -4.394 -5.622 -7.483 1.00 98.56 96 VAL A O 1
ATOM 698 N N . ASN A 1 97 ? -4.659 -7.103 -9.144 1.00 97.69 97 ASN A N 1
ATOM 699 C CA . ASN A 1 97 ? -4.950 -6.116 -10.179 1.00 97.69 97 ASN A CA 1
ATOM 700 C C . ASN A 1 97 ? -6.441 -5.722 -10.214 1.00 97.69 97 ASN A C 1
ATOM 702 O O . ASN A 1 97 ? -7.272 -6.314 -9.524 1.00 97.69 97 ASN A O 1
ATOM 706 N N . SER A 1 98 ? -6.794 -4.736 -11.036 1.00 96.25 98 SER A N 1
ATOM 707 C CA . SER A 1 98 ? -8.169 -4.237 -11.203 1.00 96.25 98 SER A CA 1
ATOM 708 C C . SER A 1 98 ? -9.166 -5.280 -11.728 1.00 96.25 98 SER A C 1
ATOM 710 O O . SER A 1 98 ? -10.372 -5.114 -11.557 1.00 96.25 98 SER A O 1
ATOM 712 N N . ASN A 1 99 ? -8.682 -6.386 -12.301 1.00 95.69 99 ASN A N 1
ATOM 713 C CA . ASN A 1 99 ? -9.502 -7.528 -12.717 1.00 95.69 99 ASN A CA 1
ATOM 714 C C . ASN A 1 99 ? -9.731 -8.546 -11.580 1.00 95.69 99 ASN A C 1
ATOM 716 O O . ASN A 1 99 ? -10.313 -9.606 -11.815 1.00 95.69 99 ASN A O 1
ATOM 720 N N . GLY A 1 100 ? -9.238 -8.278 -10.366 1.00 96.31 100 GLY A N 1
ATOM 721 C CA . GLY A 1 100 ? -9.320 -9.190 -9.222 1.00 96.31 100 GLY A CA 1
ATOM 722 C C . GLY A 1 100 ? -8.328 -10.358 -9.278 1.00 96.31 100 GLY A C 1
ATOM 723 O O . GLY A 1 100 ? -8.466 -11.319 -8.521 1.00 96.31 100 GLY A O 1
ATOM 724 N N . GLN A 1 101 ? -7.329 -10.309 -10.164 1.00 97.81 101 GLN A N 1
ATOM 725 C CA . GLN A 1 101 ? -6.346 -11.379 -10.345 1.00 97.81 101 GLN A CA 1
ATOM 726 C C . GLN A 1 101 ? -5.023 -11.036 -9.664 1.00 97.81 101 GLN A C 1
ATOM 728 O O . GLN A 1 101 ? -4.551 -9.900 -9.728 1.00 97.81 101 GLN A O 1
ATOM 733 N N . ARG A 1 102 ? -4.395 -12.037 -9.038 1.00 97.88 102 ARG A N 1
ATOM 734 C CA . ARG A 1 102 ? -3.038 -11.894 -8.502 1.00 97.88 102 ARG A CA 1
ATOM 735 C C . ARG A 1 102 ? -1.995 -12.047 -9.606 1.00 97.88 102 ARG A C 1
ATOM 737 O O . ARG A 1 102 ? -2.138 -12.913 -10.469 1.00 97.88 102 ARG A O 1
ATOM 744 N N . TYR A 1 103 ? -0.929 -11.257 -9.532 1.00 97.81 103 TYR A N 1
ATOM 745 C CA . TYR A 1 103 ? 0.255 -11.406 -10.379 1.00 97.81 103 TYR A CA 1
ATOM 746 C C . TYR A 1 103 ? 1.530 -11.395 -9.536 1.00 97.81 103 TYR A C 1
ATOM 748 O O . TYR A 1 103 ? 1.564 -10.829 -8.447 1.00 97.81 103 TYR A O 1
ATOM 756 N N . THR A 1 104 ? 2.583 -12.051 -10.023 1.00 97.56 104 THR A N 1
ATOM 757 C CA . THR A 1 104 ? 3.877 -12.082 -9.334 1.00 97.56 104 THR A CA 1
ATOM 758 C C . THR A 1 104 ? 4.638 -10.790 -9.588 1.00 97.56 104 THR A C 1
ATOM 760 O O . THR A 1 104 ? 4.836 -10.409 -10.738 1.00 97.56 104 THR A O 1
ATOM 763 N N . TYR A 1 105 ? 5.114 -10.164 -8.515 1.00 98.50 105 TYR A N 1
ATOM 764 C CA . TYR A 1 105 ? 5.992 -9.000 -8.561 1.00 98.50 105 TYR A CA 1
ATOM 765 C C . TYR A 1 105 ? 7.306 -9.350 -7.858 1.00 98.50 105 TYR A C 1
ATOM 767 O O . TYR A 1 105 ? 7.329 -9.507 -6.638 1.00 98.50 105 TYR A O 1
ATOM 775 N N . GLY A 1 106 ? 8.392 -9.522 -8.615 1.00 98.50 106 GLY A N 1
ATOM 776 C CA . GLY A 1 106 ? 9.724 -9.796 -8.055 1.00 98.50 106 GLY A CA 1
ATOM 777 C C . GLY A 1 106 ? 10.319 -8.553 -7.394 1.00 98.50 106 GLY A C 1
ATOM 778 O O . GLY A 1 106 ? 10.144 -7.449 -7.898 1.00 98.50 106 GLY A O 1
ATOM 779 N N . VAL A 1 107 ? 10.979 -8.703 -6.246 1.00 98.38 107 VAL A N 1
ATOM 780 C CA . VAL A 1 107 ? 11.641 -7.608 -5.511 1.00 98.38 107 VAL A CA 1
ATOM 781 C C . VAL A 1 107 ? 12.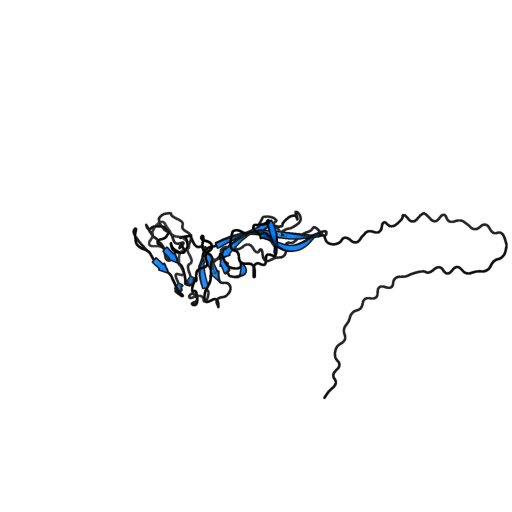777 -8.149 -4.629 1.00 98.38 107 VAL A C 1
ATOM 783 O O . VAL A 1 107 ? 13.001 -7.709 -3.503 1.00 98.38 107 VAL A O 1
ATOM 786 N N . ALA A 1 108 ? 13.516 -9.154 -5.105 1.00 98.12 108 ALA A N 1
ATOM 787 C CA . ALA A 1 108 ? 14.578 -9.780 -4.313 1.00 98.12 108 ALA A CA 1
ATOM 788 C C . ALA A 1 108 ? 15.678 -8.787 -3.908 1.00 98.12 108 ALA A C 1
ATOM 790 O O . ALA A 1 108 ? 16.161 -8.827 -2.773 1.00 98.12 108 ALA A O 1
ATOM 791 N N . ASN A 1 109 ? 16.019 -7.863 -4.804 1.00 98.06 109 ASN A N 1
ATOM 792 C CA . ASN A 1 109 ? 17.119 -6.925 -4.629 1.00 98.06 109 ASN A CA 1
ATOM 793 C C . ASN A 1 109 ? 16.645 -5.607 -3.998 1.00 98.06 109 ASN A C 1
ATOM 795 O O . ASN A 1 109 ? 15.661 -5.015 -4.439 1.00 98.06 109 ASN A O 1
ATOM 799 N N . ALA A 1 110 ? 17.358 -5.148 -2.969 1.00 97.12 110 ALA A N 1
ATOM 800 C CA . ALA A 1 110 ? 17.129 -3.843 -2.357 1.00 97.12 110 ALA A CA 1
ATOM 801 C C . ALA A 1 110 ? 17.726 -2.705 -3.202 1.00 97.12 110 ALA A C 1
ATOM 803 O O . ALA A 1 110 ? 18.664 -2.906 -3.980 1.00 97.12 110 ALA A O 1
ATOM 804 N N . SER A 1 111 ? 17.194 -1.502 -3.011 1.00 95.69 111 SER A N 1
ATOM 805 C CA . SER A 1 111 ? 17.772 -0.258 -3.510 1.00 95.69 111 SER A CA 1
ATOM 806 C C . SER A 1 111 ? 19.072 0.102 -2.781 1.00 95.69 111 SER A C 1
ATOM 808 O O . SER A 1 111 ? 19.473 -0.542 -1.810 1.00 95.69 111 SER A O 1
ATOM 810 N N . SER A 1 112 ? 19.775 1.128 -3.268 1.00 94.44 112 SER A N 1
ATOM 811 C CA . SER A 1 112 ? 21.112 1.507 -2.781 1.00 94.44 112 SER A CA 1
ATOM 812 C C . SER A 1 112 ? 21.166 1.941 -1.312 1.00 94.44 112 SER A C 1
ATOM 814 O O . SER A 1 112 ? 22.244 1.959 -0.727 1.00 94.44 112 SER A O 1
ATOM 816 N N . ASP A 1 113 ? 20.031 2.303 -0.722 1.00 93.12 113 ASP A N 1
ATOM 817 C CA . ASP A 1 113 ? 19.879 2.660 0.691 1.00 93.12 113 ASP A CA 1
ATOM 818 C C . ASP A 1 113 ? 19.510 1.460 1.589 1.00 93.12 113 ASP A C 1
ATOM 820 O O . ASP A 1 113 ? 19.346 1.616 2.797 1.00 93.12 113 ASP A O 1
ATOM 824 N N . GLY A 1 114 ? 19.395 0.261 1.011 1.00 94.69 114 GLY A N 1
ATOM 825 C CA . GLY A 1 114 ? 19.021 -0.969 1.707 1.00 94.69 114 GLY A CA 1
ATOM 826 C C . GLY A 1 114 ? 17.513 -1.199 1.832 1.00 94.69 114 GLY A C 1
ATOM 827 O O . GLY A 1 114 ? 17.113 -2.266 2.299 1.00 94.69 114 GLY A O 1
ATOM 828 N N . ASN A 1 115 ? 16.677 -0.257 1.388 1.00 95.25 115 ASN A N 1
ATOM 829 C CA . ASN A 1 115 ? 15.221 -0.386 1.415 1.00 95.25 115 ASN A CA 1
ATOM 830 C C . ASN A 1 115 ? 14.678 -0.986 0.112 1.00 95.25 115 ASN A C 1
ATOM 832 O O . ASN A 1 115 ? 15.378 -1.087 -0.898 1.00 95.25 115 ASN A O 1
ATOM 836 N N . LYS A 1 116 ? 13.403 -1.391 0.130 1.00 96.88 116 LYS A N 1
ATOM 837 C CA . LYS A 1 116 ? 12.681 -1.874 -1.053 1.00 96.88 116 LYS A CA 1
ATOM 838 C C . LYS A 1 116 ? 11.488 -0.985 -1.351 1.00 96.88 116 LYS A C 1
ATOM 840 O O . LYS A 1 116 ? 10.619 -0.815 -0.498 1.00 96.88 116 LYS A O 1
ATOM 845 N N . TYR A 1 117 ? 11.447 -0.465 -2.570 1.00 96.00 117 TYR A N 1
ATOM 846 C CA . TYR A 1 117 ? 10.443 0.488 -3.024 1.00 96.00 117 TYR A CA 1
ATOM 847 C C . TYR A 1 117 ? 9.679 -0.067 -4.217 1.00 96.00 117 TYR A C 1
ATOM 849 O O . TYR A 1 117 ? 10.277 -0.388 -5.239 1.00 96.00 117 TYR A O 1
ATOM 857 N N . VAL A 1 118 ? 8.365 -0.194 -4.109 1.00 97.56 118 VAL A N 1
ATOM 858 C CA . VAL A 1 118 ? 7.553 -0.911 -5.096 1.00 97.56 118 VAL A CA 1
ATOM 859 C C . VAL A 1 118 ? 6.439 -0.044 -5.652 1.00 97.56 118 VAL A C 1
ATOM 861 O O . VAL A 1 118 ? 5.899 0.830 -4.972 1.00 97.56 118 VAL A O 1
ATOM 864 N N . TRP A 1 119 ? 6.078 -0.339 -6.896 1.00 97.44 119 TRP A N 1
ATOM 865 C CA . TRP A 1 119 ? 4.915 0.216 -7.569 1.00 97.44 119 TRP A CA 1
ATOM 866 C C . TRP A 1 119 ? 3.855 -0.867 -7.691 1.00 97.44 119 TRP A C 1
ATOM 868 O O . TRP A 1 119 ? 4.033 -1.832 -8.429 1.00 97.44 119 TRP A O 1
ATOM 878 N N . VAL A 1 120 ? 2.749 -0.726 -6.967 1.00 98.06 120 VAL A N 1
ATOM 879 C CA . VAL A 1 120 ? 1.662 -1.716 -6.983 1.00 98.06 120 VAL A CA 1
ATOM 880 C C . VAL A 1 120 ? 0.291 -1.040 -6.929 1.00 98.06 120 VAL A C 1
ATOM 882 O O . VAL A 1 120 ? 0.202 0.129 -6.538 1.00 98.06 120 VAL A O 1
ATOM 885 N N . PRO A 1 121 ? -0.794 -1.737 -7.308 1.00 98.06 121 PRO A N 1
ATOM 886 C CA . PRO A 1 121 ? -2.148 -1.248 -7.092 1.00 98.06 121 PRO A CA 1
ATOM 887 C C . PRO A 1 121 ? -2.407 -0.989 -5.608 1.00 98.06 121 PRO A C 1
ATOM 889 O O . PRO A 1 121 ? -1.850 -1.671 -4.743 1.00 98.06 121 PRO A O 1
ATOM 892 N N . SER A 1 122 ? -3.263 -0.017 -5.304 1.00 97.00 122 SER A N 1
ATOM 893 C CA . SER A 1 122 ? -3.629 0.305 -3.927 1.00 97.00 122 SER A CA 1
ATOM 894 C C . SER A 1 122 ? -5.131 0.393 -3.723 1.00 97.00 122 SER A C 1
ATOM 896 O O . SER A 1 122 ? -5.893 0.584 -4.669 1.00 97.00 122 SER A O 1
ATOM 898 N N . GLU A 1 123 ? -5.540 0.252 -2.467 1.00 96.75 123 GLU A N 1
ATOM 899 C CA . GLU A 1 123 ? -6.918 0.437 -2.029 1.00 96.75 123 GLU A CA 1
ATOM 900 C C . GLU A 1 123 ? -6.995 1.327 -0.804 1.00 96.75 123 GLU A C 1
ATOM 902 O O . GLU A 1 123 ? -6.109 1.317 0.060 1.00 96.75 123 GLU A O 1
ATOM 907 N N . LYS A 1 124 ? -8.079 2.101 -0.738 1.00 94.88 124 LYS A N 1
ATOM 908 C CA . LYS A 1 124 ? -8.328 3.016 0.369 1.00 94.88 124 LYS A CA 1
ATOM 909 C C . LYS A 1 124 ? -8.928 2.272 1.549 1.00 94.88 124 LYS A C 1
ATOM 911 O O . LYS A 1 124 ? -9.892 1.527 1.402 1.00 94.88 124 LYS A O 1
ATOM 916 N N . VAL A 1 125 ? -8.395 2.542 2.733 1.00 94.69 125 VAL A N 1
ATOM 917 C CA . VAL A 1 125 ? -8.964 2.083 3.998 1.00 94.69 125 VAL A CA 1
ATOM 918 C C . VAL A 1 125 ? -9.361 3.296 4.820 1.00 94.69 125 VAL A C 1
ATOM 920 O O . VAL A 1 125 ? -8.514 4.126 5.155 1.00 94.69 125 VAL A O 1
ATOM 923 N N . THR A 1 126 ? -10.643 3.392 5.154 1.00 94.31 126 THR A N 1
ATOM 924 C CA . THR A 1 126 ? -11.196 4.471 5.973 1.00 94.31 126 THR A CA 1
ATOM 925 C C . THR A 1 126 ? -11.559 3.929 7.350 1.00 94.31 126 THR A C 1
ATOM 927 O O . THR A 1 126 ? -12.407 3.051 7.468 1.00 94.31 126 THR A O 1
ATOM 930 N N . PHE A 1 127 ? -10.942 4.472 8.396 1.00 93.88 127 PHE A N 1
ATOM 931 C CA . PHE A 1 127 ? -11.222 4.170 9.795 1.00 93.88 127 PHE A CA 1
ATOM 932 C C . PHE A 1 127 ? -12.198 5.192 10.374 1.00 93.88 127 PHE A C 1
ATOM 934 O O . PHE A 1 127 ? -11.977 6.402 10.280 1.00 93.88 127 PHE A O 1
ATOM 941 N N . SER A 1 128 ? -13.247 4.698 11.024 1.00 94.75 128 SER A N 1
ATOM 942 C CA . SER A 1 128 ? -14.271 5.491 11.708 1.00 94.75 128 SER A CA 1
ATOM 943 C C . SER A 1 128 ? -14.463 5.016 13.146 1.00 94.75 128 SER A C 1
ATOM 945 O O . SER A 1 128 ? -14.294 3.841 13.460 1.00 94.75 128 SER A O 1
ATOM 947 N N . LEU A 1 129 ? -14.856 5.915 14.043 1.00 95.00 129 LEU A N 1
ATOM 948 C CA . LEU A 1 129 ? -15.003 5.596 15.469 1.00 95.00 129 LEU A CA 1
ATOM 949 C C . LEU A 1 129 ? -16.300 4.837 15.809 1.00 95.00 129 LEU A C 1
ATOM 951 O O . LEU A 1 129 ? -16.574 4.591 16.984 1.00 95.00 129 LEU A O 1
ATOM 955 N N . GLY A 1 130 ? -17.064 4.421 14.793 1.00 92.50 130 GLY A N 1
ATOM 956 C CA . GLY A 1 130 ? -18.328 3.709 14.958 1.00 92.50 130 GLY A CA 1
ATOM 957 C C . GLY A 1 130 ? -19.363 4.529 15.733 1.00 92.50 130 GLY A C 1
ATOM 958 O O . GLY A 1 130 ? -19.350 5.760 15.710 1.00 92.50 130 GLY A O 1
ATOM 959 N N . ASP A 1 131 ? -20.236 3.838 16.463 1.00 89.69 131 ASP A N 1
ATOM 960 C CA . ASP A 1 131 ? -21.382 4.439 17.161 1.00 89.69 131 ASP A CA 1
ATOM 961 C C . ASP A 1 131 ? -21.034 4.932 18.584 1.00 89.69 131 ASP A C 1
ATOM 963 O O . ASP A 1 131 ? -21.800 4.762 19.542 1.00 89.69 131 ASP A O 1
ATOM 967 N N . ASN A 1 132 ? -19.847 5.527 18.749 1.00 91.50 132 ASN A N 1
ATOM 968 C CA . ASN A 1 132 ? -19.412 6.153 19.998 1.00 91.50 132 ASN A CA 1
ATOM 969 C C . ASN A 1 132 ? -19.055 7.636 19.768 1.00 91.50 132 ASN A C 1
ATOM 971 O O . ASN A 1 132 ? -17.924 7.943 19.388 1.00 91.50 132 ASN A O 1
ATOM 975 N N . PRO A 1 133 ? -19.986 8.578 20.024 1.00 91.00 133 PRO A N 1
ATOM 976 C CA . PRO A 1 133 ? -19.751 10.009 19.795 1.00 91.00 133 PRO A CA 1
ATOM 977 C C . PRO A 1 133 ? -18.719 10.617 20.757 1.00 91.00 133 PRO A C 1
ATOM 979 O O . PRO A 1 133 ? -18.202 11.703 20.509 1.00 91.00 133 PRO A O 1
ATOM 982 N N . SER A 1 134 ? -18.429 9.915 21.851 1.00 93.81 134 SER A N 1
ATOM 983 C CA . SER A 1 134 ? -17.457 10.276 22.880 1.00 93.81 134 SER A CA 1
ATOM 984 C C . SER A 1 134 ? -16.041 9.788 22.571 1.00 93.81 134 SER A C 1
ATOM 986 O O . SER A 1 134 ? -15.122 10.033 23.356 1.00 93.81 134 SER A O 1
ATOM 988 N N . ALA A 1 135 ? -15.864 9.044 21.477 1.00 94.69 135 ALA A N 1
ATOM 989 C CA . ALA A 1 135 ? -14.573 8.510 21.092 1.00 94.69 135 ALA A CA 1
ATOM 990 C C . ALA A 1 135 ? -13.736 9.517 20.289 1.00 94.69 135 ALA A C 1
ATOM 992 O O . ALA A 1 135 ? -14.258 10.363 19.559 1.00 94.69 135 ALA A O 1
ATOM 993 N N . THR A 1 136 ? -12.420 9.370 20.384 1.00 94.19 136 THR A N 1
ATOM 994 C CA . THR A 1 136 ? -11.415 10.062 19.579 1.00 94.19 136 THR A CA 1
ATOM 995 C C . THR A 1 136 ? -10.318 9.089 19.149 1.00 94.19 136 THR A C 1
ATOM 997 O O . THR A 1 136 ? -10.058 8.065 19.788 1.00 94.19 136 THR A O 1
ATOM 1000 N N . PHE A 1 137 ? -9.650 9.407 18.044 1.00 92.56 137 PHE A N 1
ATOM 1001 C CA . PHE A 1 137 ? -8.367 8.810 17.689 1.00 92.56 137 PHE A CA 1
ATOM 1002 C C . PHE A 1 137 ? -7.276 9.286 18.662 1.00 92.56 137 PHE A C 1
ATOM 1004 O O . PHE A 1 137 ? -7.474 10.236 19.421 1.00 92.56 137 PHE A O 1
ATOM 1011 N N . ALA A 1 138 ? -6.100 8.649 18.647 1.00 87.50 138 ALA A N 1
ATOM 1012 C CA . ALA A 1 138 ? -5.014 8.999 19.572 1.00 87.50 138 ALA A CA 1
ATOM 1013 C C . ALA A 1 138 ? -4.482 10.431 19.409 1.00 87.50 138 ALA A C 1
ATOM 1015 O O . ALA A 1 138 ? -3.893 10.971 20.341 1.00 87.50 138 ALA A O 1
ATOM 1016 N N . ASP A 1 139 ? -4.713 11.063 18.259 1.00 87.75 139 ASP A N 1
ATOM 1017 C CA . ASP A 1 139 ? -4.409 12.479 18.039 1.00 87.75 139 ASP A CA 1
ATOM 1018 C C . ASP A 1 139 ? -5.474 13.435 18.614 1.00 87.75 139 ASP A C 1
ATOM 1020 O O . ASP A 1 139 ? -5.398 14.646 18.418 1.00 87.75 139 ASP A O 1
ATOM 1024 N N . GLY A 1 140 ? -6.478 12.903 19.316 1.00 90.19 140 GLY A N 1
ATOM 1025 C CA . GLY A 1 140 ? -7.563 13.660 19.933 1.00 90.19 140 GLY A CA 1
ATOM 1026 C C . GLY A 1 140 ? -8.677 14.070 18.969 1.00 90.19 140 GLY A C 1
ATOM 1027 O O . GLY A 1 140 ? -9.643 14.697 19.400 1.00 90.19 140 GLY A O 1
ATOM 1028 N N . THR A 1 141 ? -8.585 13.722 17.684 1.00 91.44 141 THR A N 1
ATOM 1029 C CA . THR A 1 141 ? -9.606 14.071 16.687 1.00 91.44 141 THR A CA 1
ATOM 1030 C C . THR A 1 141 ? -10.683 12.992 16.578 1.00 91.44 141 THR A C 1
ATOM 1032 O O . THR A 1 141 ? -10.464 11.836 16.927 1.00 91.44 141 THR A O 1
ATOM 1035 N N . ASN A 1 142 ? -11.855 13.349 16.056 1.00 91.69 142 ASN A N 1
ATOM 1036 C CA . ASN A 1 142 ? -12.947 12.413 15.751 1.00 91.69 142 ASN A CA 1
ATOM 1037 C C . ASN A 1 142 ? -13.244 12.307 14.244 1.00 91.69 142 ASN A C 1
ATOM 1039 O O . ASN A 1 142 ? -14.214 11.678 13.834 1.00 91.69 142 ASN A O 1
ATOM 1043 N N . THR A 1 143 ? -12.411 12.935 13.413 1.00 91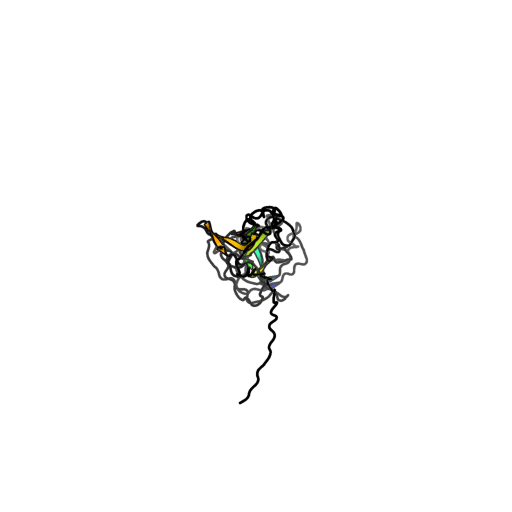.50 143 THR A N 1
ATOM 1044 C CA . THR A 1 143 ? -12.517 12.856 11.955 1.00 91.50 143 THR A CA 1
ATOM 1045 C C . THR A 1 143 ? -11.955 11.528 11.474 1.00 91.50 143 THR A C 1
ATOM 1047 O O . THR A 1 143 ? -10.873 11.136 11.914 1.00 91.50 143 THR A O 1
ATOM 1050 N N . ASN A 1 144 ? -12.670 10.868 10.558 1.00 92.81 144 ASN A N 1
ATOM 1051 C CA . ASN A 1 144 ? -12.234 9.614 9.947 1.00 92.81 144 ASN A CA 1
ATOM 1052 C C . ASN A 1 144 ? -10.780 9.695 9.468 1.00 92.81 144 ASN A C 1
ATOM 1054 O O . ASN A 1 144 ? -10.340 10.715 8.931 1.00 92.81 144 ASN A O 1
ATOM 1058 N N . LYS A 1 145 ? -10.046 8.599 9.648 1.00 91.38 145 LYS A N 1
ATOM 1059 C CA . LYS A 1 145 ? -8.664 8.466 9.178 1.00 91.38 145 LYS A CA 1
ATOM 1060 C C . LYS A 1 145 ? -8.645 7.639 7.910 1.00 91.38 145 LYS A C 1
ATOM 1062 O O . LYS A 1 145 ? -9.331 6.628 7.834 1.00 91.38 145 LYS A O 1
ATOM 1067 N N . GLU A 1 146 ? -7.858 8.052 6.931 1.00 91.38 146 GLU A N 1
ATOM 1068 C CA . GLU A 1 146 ? -7.731 7.334 5.666 1.00 91.38 146 GLU A CA 1
ATOM 1069 C C . GLU A 1 146 ? -6.281 6.924 5.438 1.00 91.38 146 GLU A C 1
ATOM 1071 O O . GLU A 1 146 ? -5.358 7.685 5.710 1.00 91.38 146 GLU A O 1
ATOM 1076 N N . THR A 1 147 ? -6.075 5.721 4.925 1.00 91.31 147 THR A N 1
ATOM 1077 C CA . THR A 1 147 ? -4.766 5.258 4.463 1.00 91.31 147 THR A CA 1
ATOM 1078 C C . THR A 1 147 ? -4.922 4.487 3.158 1.00 91.31 147 THR A C 1
ATOM 1080 O O . THR A 1 147 ? -6.037 4.172 2.737 1.00 91.31 147 THR A O 1
ATOM 1083 N N . LEU A 1 148 ? -3.799 4.191 2.513 1.00 93.06 148 LEU A N 1
ATOM 1084 C CA . LEU A 1 148 ? -3.732 3.352 1.325 1.00 93.06 148 LEU A CA 1
ATOM 1085 C C . LEU A 1 148 ? -2.903 2.111 1.646 1.00 93.06 148 LEU A C 1
ATOM 1087 O O . LEU A 1 148 ? -1.814 2.223 2.206 1.00 93.06 148 LEU A O 1
ATOM 1091 N N . ALA A 1 149 ? -3.420 0.946 1.274 1.00 94.62 149 ALA A N 1
ATOM 1092 C CA . ALA A 1 149 ? -2.733 -0.337 1.382 1.00 94.62 149 ALA A CA 1
ATOM 1093 C C . ALA A 1 149 ? -2.400 -0.872 -0.011 1.00 94.62 149 ALA A C 1
ATOM 1095 O O . ALA A 1 149 ? -3.096 -0.555 -0.975 1.00 94.62 149 ALA A O 1
ATOM 1096 N N . MET A 1 150 ? -1.364 -1.703 -0.122 1.00 97.44 150 MET A N 1
ATOM 1097 C CA . MET A 1 150 ? -1.107 -2.454 -1.352 1.00 97.44 150 MET A CA 1
ATOM 1098 C C . MET A 1 150 ? -2.253 -3.448 -1.574 1.00 97.44 150 MET A C 1
ATOM 1100 O O . MET A 1 150 ? -2.490 -4.302 -0.719 1.00 97.44 150 MET A O 1
ATOM 1104 N N . ARG A 1 151 ? -2.967 -3.360 -2.705 1.00 98.25 151 ARG A N 1
ATOM 1105 C CA . ARG A 1 151 ? -4.121 -4.234 -2.964 1.00 98.25 151 ARG A CA 1
ATOM 1106 C C . ARG A 1 151 ? -3.667 -5.694 -2.988 1.00 98.25 151 ARG A C 1
ATOM 1108 O O . ARG A 1 151 ? -2.743 -6.053 -3.721 1.00 98.25 151 ARG A O 1
ATOM 1115 N N . GLY A 1 152 ? -4.325 -6.544 -2.206 1.00 97.94 152 GLY A N 1
ATOM 1116 C CA . GLY A 1 152 ? -3.946 -7.945 -2.021 1.00 97.94 152 GLY A CA 1
ATOM 1117 C C . GLY A 1 152 ? -2.998 -8.212 -0.853 1.00 97.94 152 GLY A C 1
ATOM 1118 O O . GLY A 1 152 ? -2.528 -9.344 -0.750 1.00 97.94 152 GLY A O 1
ATOM 1119 N N . HIS A 1 153 ? -2.698 -7.211 -0.023 1.00 97.81 153 HIS A N 1
ATOM 1120 C CA . HIS A 1 153 ? -1.812 -7.332 1.138 1.00 97.81 153 HIS A CA 1
ATOM 1121 C C . HIS A 1 153 ? -2.384 -6.609 2.356 1.00 97.81 153 HI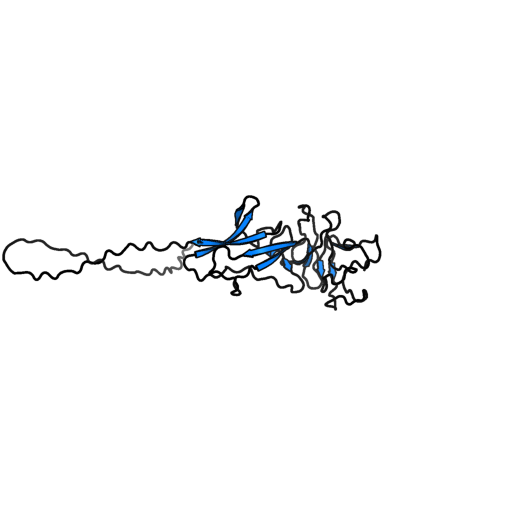S A C 1
ATOM 1123 O O . HIS A 1 153 ? -3.326 -5.818 2.259 1.00 97.81 153 HIS A O 1
ATOM 1129 N N . THR A 1 154 ? -1.785 -6.873 3.512 1.00 95.56 154 THR A N 1
ATOM 1130 C CA . THR A 1 154 ? -2.108 -6.206 4.774 1.00 95.56 154 THR A CA 1
ATOM 1131 C C . THR A 1 154 ? -1.574 -4.771 4.789 1.00 95.56 154 THR A C 1
ATOM 1133 O O . THR A 1 154 ? -0.636 -4.432 4.061 1.00 95.56 154 THR A O 1
ATOM 1136 N N . ILE A 1 155 ? -2.144 -3.905 5.636 1.00 93.00 155 ILE A N 1
ATOM 1137 C CA . ILE A 1 155 ? -1.654 -2.521 5.759 1.00 93.00 155 ILE A CA 1
ATOM 1138 C C . ILE A 1 155 ? -0.214 -2.507 6.291 1.00 93.00 155 ILE A C 1
ATOM 1140 O O . ILE A 1 155 ? 0.598 -1.706 5.840 1.00 93.00 155 ILE A O 1
ATOM 1144 N N . GLY A 1 156 ? 0.123 -3.412 7.215 1.00 91.62 156 GLY A N 1
ATOM 1145 C CA . GLY A 1 156 ? 1.462 -3.505 7.806 1.00 91.62 156 GLY A CA 1
ATOM 1146 C C . GLY A 1 156 ? 2.573 -3.909 6.830 1.00 91.62 156 GLY A C 1
ATOM 1147 O O . GLY A 1 156 ? 3.746 -3.810 7.177 1.00 91.62 156 GLY A O 1
ATOM 1148 N N . MET A 1 157 ? 2.233 -4.344 5.613 1.00 94.75 157 MET A N 1
ATOM 1149 C CA . MET A 1 157 ? 3.210 -4.809 4.627 1.00 94.75 157 MET A CA 1
ATOM 1150 C C . MET A 1 157 ? 4.133 -3.690 4.120 1.00 94.75 157 MET A C 1
ATOM 1152 O O . MET A 1 157 ? 5.295 -3.931 3.778 1.00 94.75 157 MET A O 1
ATOM 1156 N N . ALA A 1 158 ? 3.623 -2.463 4.046 1.00 93.75 158 ALA A N 1
ATOM 1157 C CA . ALA A 1 158 ? 4.365 -1.338 3.507 1.00 93.75 158 ALA A CA 1
ATOM 1158 C C . ALA A 1 158 ? 3.845 -0.005 4.041 1.00 93.75 158 ALA A C 1
ATOM 1160 O O . ALA A 1 158 ? 2.698 0.124 4.463 1.00 93.75 158 ALA A O 1
ATOM 1161 N N . VAL A 1 159 ? 4.691 1.011 3.955 1.00 91.25 159 VAL A N 1
ATOM 1162 C CA . VAL A 1 159 ? 4.315 2.408 4.156 1.00 91.25 159 VAL A CA 1
ATOM 1163 C C . VAL A 1 159 ? 4.312 3.137 2.820 1.00 91.25 159 VAL A C 1
ATOM 1165 O O . VAL A 1 159 ? 4.885 2.671 1.834 1.00 91.25 159 VAL A O 1
ATOM 1168 N N . ARG A 1 160 ? 3.674 4.303 2.770 1.00 89.06 160 ARG A N 1
ATOM 1169 C CA . ARG A 1 160 ? 3.836 5.215 1.645 1.00 89.06 160 ARG A CA 1
ATOM 1170 C C . ARG A 1 160 ? 5.290 5.671 1.614 1.00 89.06 160 ARG A C 1
ATOM 1172 O O . ARG A 1 160 ? 5.846 6.032 2.647 1.00 89.06 160 ARG A O 1
ATOM 1179 N N . ALA A 1 161 ? 5.909 5.602 0.445 1.00 86.50 161 ALA A N 1
ATOM 1180 C CA . ALA A 1 161 ? 7.284 6.051 0.281 1.00 86.50 161 ALA A CA 1
ATOM 1181 C C . ALA A 1 161 ? 7.360 7.588 0.167 1.00 86.50 161 ALA A C 1
ATOM 1183 O O . ALA A 1 161 ? 6.343 8.257 -0.024 1.00 86.50 161 ALA A O 1
ATOM 1184 N N . ASN A 1 162 ? 8.574 8.137 0.284 1.00 77.44 162 ASN A N 1
ATOM 1185 C CA . ASN A 1 162 ? 8.881 9.576 0.228 1.00 77.44 162 ASN A CA 1
ATOM 1186 C C . ASN A 1 162 ? 8.126 10.428 1.257 1.00 77.44 162 ASN A C 1
ATOM 1188 O O . ASN A 1 162 ? 7.597 11.490 0.928 1.00 77.44 162 ASN A O 1
ATOM 1192 N N . ASP A 1 163 ? 8.095 9.948 2.503 1.00 66.25 163 ASP A N 1
ATOM 1193 C CA . ASP A 1 163 ? 7.566 10.669 3.668 1.00 66.25 163 ASP A CA 1
ATOM 1194 C C . ASP A 1 163 ? 6.102 11.117 3.528 1.00 66.25 163 ASP A C 1
ATOM 1196 O O . ASP A 1 163 ? 5.646 12.062 4.179 1.00 66.25 163 ASP A O 1
ATOM 1200 N N . GLU A 1 164 ? 5.327 10.429 2.688 1.00 67.88 164 GLU A N 1
ATOM 1201 C CA . GLU A 1 164 ? 3.889 10.638 2.639 1.00 67.88 164 GLU A CA 1
ATOM 1202 C C . GLU A 1 164 ? 3.266 10.207 3.971 1.00 67.88 164 GLU A C 1
ATOM 1204 O O . GLU A 1 164 ? 3.345 9.053 4.395 1.00 67.88 164 GLU A O 1
ATOM 1209 N N . VAL A 1 165 ? 2.650 11.177 4.650 1.00 61.41 165 VAL A N 1
ATOM 1210 C CA . VAL A 1 165 ? 2.078 11.000 5.984 1.00 61.41 165 VAL A CA 1
ATOM 1211 C C . VAL A 1 165 ? 0.987 9.933 5.943 1.00 61.41 165 VAL A C 1
ATOM 1213 O O . VAL A 1 165 ? -0.069 10.133 5.345 1.00 61.41 165 VAL A O 1
ATOM 1216 N N . ILE A 1 166 ? 1.219 8.823 6.642 1.00 60.62 166 ILE A N 1
ATOM 1217 C CA . ILE A 1 166 ? 0.172 7.858 6.972 1.00 60.62 166 ILE A CA 1
ATOM 1218 C C . ILE A 1 166 ? -0.420 8.253 8.325 1.00 60.62 166 ILE A C 1
ATOM 1220 O O . ILE A 1 166 ? 0.330 8.390 9.297 1.00 60.62 166 ILE A O 1
ATOM 1224 N N . PRO A 1 167 ? -1.747 8.418 8.444 1.00 58.50 167 PRO A N 1
ATOM 1225 C CA . PRO A 1 167 ? -2.366 8.616 9.745 1.00 58.50 167 PRO A CA 1
ATOM 1226 C C . PRO A 1 167 ? -2.064 7.435 10.666 1.00 58.50 167 PRO A C 1
ATOM 1228 O O . PRO A 1 167 ? -2.216 6.282 10.270 1.00 58.50 167 PRO A O 1
ATOM 1231 N N . SER A 1 168 ? -1.682 7.695 11.914 1.00 59.25 168 SER A N 1
ATOM 1232 C CA . SER A 1 168 ? -1.558 6.630 12.906 1.00 59.25 168 SER A CA 1
ATOM 1233 C C . SER A 1 168 ? -2.954 6.119 13.288 1.00 59.25 168 SER A C 1
ATOM 1235 O O . SER A 1 168 ? -3.664 6.698 14.103 1.00 59.25 168 SER A O 1
ATOM 1237 N N . PHE A 1 169 ? -3.376 5.014 12.676 1.00 63.59 169 PHE A N 1
ATOM 1238 C CA . PHE A 1 169 ? -4.608 4.289 13.034 1.00 63.59 169 PHE A CA 1
ATOM 1239 C C . PHE A 1 169 ? -4.331 3.109 13.985 1.00 63.59 169 PHE A C 1
ATOM 1241 O O . PHE A 1 169 ? -5.253 2.477 14.489 1.00 63.59 169 PHE A O 1
ATOM 1248 N N . SER A 1 170 ? -3.053 2.819 14.257 1.00 59.12 170 SER A N 1
ATOM 1249 C CA . SER A 1 170 ? -2.578 1.670 15.047 1.00 59.12 170 SER A CA 1
ATOM 1250 C C . SER A 1 170 ? -2.824 1.785 16.562 1.00 59.12 170 SER A C 1
ATOM 1252 O O . SER A 1 170 ? -2.300 0.989 17.342 1.00 59.12 170 SER A O 1
ATOM 1254 N N . THR A 1 171 ? -3.589 2.769 17.016 1.00 68.00 171 THR A N 1
ATOM 1255 C CA . THR A 1 171 ? -3.834 2.999 18.440 1.00 68.00 171 THR A CA 1
ATOM 1256 C C . THR A 1 171 ? -5.288 2.723 18.773 1.00 68.00 171 THR A C 1
ATOM 1258 O O . THR A 1 171 ? -6.182 3.202 18.076 1.00 68.00 171 THR A O 1
ATOM 1261 N N . THR A 1 172 ? -5.516 2.003 19.868 1.00 87.00 172 THR A N 1
ATOM 1262 C CA . THR A 1 172 ? -6.826 1.880 20.511 1.00 87.00 172 THR A CA 1
ATOM 1263 C C . THR A 1 172 ? -7.474 3.265 20.634 1.00 87.00 172 THR A C 1
ATOM 1265 O O . THR A 1 172 ? -6.858 4.151 21.235 1.00 87.00 172 THR A O 1
ATOM 1268 N N . PRO A 1 173 ? -8.675 3.480 20.067 1.00 91.56 173 PRO A N 1
ATOM 1269 C CA . PRO A 1 173 ? -9.410 4.721 20.253 1.00 91.56 173 PRO A CA 1
ATOM 1270 C C . PRO A 1 173 ? -9.620 5.037 21.732 1.00 91.56 173 PRO A C 1
ATOM 1272 O O . PRO A 1 173 ? -9.802 4.142 22.559 1.00 91.56 173 PRO A O 1
ATOM 1275 N N . ILE A 1 174 ? -9.628 6.321 22.060 1.00 91.06 174 ILE A N 1
ATOM 1276 C CA . ILE A 1 174 ? -9.870 6.809 23.416 1.00 91.06 174 ILE A CA 1
ATOM 1277 C C . ILE A 1 174 ? -11.350 7.162 23.512 1.00 91.06 174 ILE A C 1
ATOM 1279 O O . ILE A 1 174 ? -11.897 7.736 22.580 1.00 91.06 174 ILE A O 1
ATOM 1283 N N . SER A 1 175 ? -12.015 6.841 24.620 1.00 92.56 175 SER A N 1
ATOM 1284 C CA . SER A 1 175 ? -13.382 7.299 24.879 1.00 92.56 175 SER A CA 1
ATOM 1285 C C . SER A 1 175 ? -13.531 7.750 26.325 1.00 92.56 175 SER A C 1
ATOM 1287 O O . SER A 1 175 ? -12.957 7.143 27.227 1.00 92.56 175 SER A O 1
ATOM 1289 N N . ASN A 1 176 ? -14.297 8.822 26.542 1.00 90.75 176 ASN A N 1
ATOM 1290 C CA . ASN A 1 176 ? -14.703 9.259 27.881 1.00 90.75 176 ASN A CA 1
ATOM 1291 C C . ASN A 1 176 ? -16.031 8.627 28.343 1.00 90.75 176 ASN A C 1
ATOM 1293 O O . ASN A 1 176 ? -16.485 8.908 29.452 1.00 90.75 176 ASN A O 1
ATOM 1297 N N . ASP A 1 177 ? -16.644 7.778 27.515 1.00 90.94 177 ASP A N 1
ATOM 1298 C CA . ASP A 1 177 ? -17.845 7.027 27.859 1.00 90.94 177 ASP A CA 1
ATOM 1299 C C . ASP A 1 177 ? -17.468 5.758 28.636 1.00 90.94 177 ASP A C 1
ATOM 1301 O O . ASP A 1 177 ? -17.089 4.742 28.060 1.00 90.94 177 ASP A O 1
ATOM 1305 N N . ALA A 1 178 ? -17.587 5.815 29.963 1.00 89.69 178 ALA A N 1
ATOM 1306 C CA . ALA A 1 178 ? -17.285 4.686 30.843 1.00 89.69 178 ALA A CA 1
ATOM 1307 C C . ALA A 1 178 ? -18.265 3.503 30.701 1.00 89.69 178 ALA A C 1
ATOM 1309 O O . ALA A 1 178 ? -18.009 2.437 31.262 1.00 89.69 178 ALA A O 1
ATOM 1310 N N . SER A 1 179 ? -19.386 3.677 29.990 1.00 90.38 179 SER A N 1
ATOM 1311 C CA . SER A 1 179 ? -20.329 2.588 29.718 1.00 90.38 179 SER A CA 1
ATOM 1312 C C . SER A 1 179 ? -19.910 1.717 28.539 1.00 90.38 179 SER A C 1
ATOM 1314 O O . SER A 1 179 ? -20.431 0.618 28.402 1.00 90.38 179 SER A O 1
ATOM 1316 N N . LYS A 1 180 ? -18.934 2.145 27.730 1.00 92.38 180 LYS A N 1
ATOM 1317 C CA . LYS A 1 180 ? -18.488 1.417 26.541 1.00 92.38 180 LYS A CA 1
ATOM 1318 C C . LYS A 1 180 ? -17.004 1.095 26.605 1.00 92.38 180 LYS A C 1
ATOM 1320 O O . LYS A 1 180 ? -16.182 1.940 26.941 1.00 92.38 180 LYS A O 1
ATOM 1325 N N . GLN A 1 181 ? -16.644 -0.114 26.190 1.00 92.94 181 GLN A N 1
ATOM 1326 C CA . GLN A 1 181 ? -15.253 -0.509 25.981 1.00 92.94 181 GLN A CA 1
ATOM 1327 C C . GLN A 1 181 ? -14.989 -0.833 24.514 1.00 92.94 181 GLN A C 1
ATOM 1329 O O . GLN A 1 181 ? -15.842 -1.380 23.811 1.00 92.94 181 GLN A O 1
ATOM 1334 N N . PHE A 1 182 ? -13.803 -0.456 24.038 1.00 94.44 182 PHE A N 1
ATOM 1335 C CA . PHE A 1 182 ? -13.377 -0.746 22.675 1.00 94.44 182 PHE A CA 1
ATOM 1336 C C . PHE A 1 182 ? -13.139 -2.248 22.525 1.00 94.44 182 PHE A C 1
ATOM 1338 O O . PHE A 1 182 ? -12.285 -2.821 23.201 1.00 94.44 182 PHE A O 1
ATOM 1345 N N . LYS A 1 183 ? -13.886 -2.874 21.618 1.00 94.88 183 LYS A N 1
ATOM 1346 C CA . LYS A 1 183 ? -13.809 -4.310 21.346 1.00 94.88 183 LYS A CA 1
ATOM 1347 C C . LYS A 1 183 ? -12.773 -4.645 20.276 1.00 94.88 183 LYS A C 1
ATOM 1349 O O . LYS A 1 183 ? -12.191 -5.724 20.295 1.00 94.88 183 LYS A O 1
ATOM 1354 N N . GLY A 1 184 ? -12.574 -3.744 19.320 1.00 94.62 184 GLY A N 1
ATOM 1355 C CA . GLY A 1 184 ? -11.681 -3.955 18.187 1.00 94.62 184 GLY A CA 1
ATOM 1356 C C . GLY A 1 184 ? -12.139 -3.218 16.936 1.00 94.62 184 GLY A C 1
ATOM 1357 O O . GLY A 1 184 ? -13.189 -2.572 16.914 1.00 94.62 184 GLY A O 1
ATOM 1358 N N . TRP A 1 185 ? -11.341 -3.344 15.883 1.00 95.75 185 TRP A N 1
ATOM 1359 C CA . TRP A 1 185 ? -11.665 -2.846 14.552 1.00 95.75 185 TRP A CA 1
ATOM 1360 C C . TRP A 1 185 ? -12.411 -3.912 13.758 1.00 95.75 185 TRP A C 1
ATOM 1362 O O . TRP A 1 185 ? -12.080 -5.093 13.843 1.00 95.75 185 TRP A O 1
ATOM 1372 N N . PHE A 1 186 ? -13.422 -3.500 13.000 1.00 96.88 186 PHE A N 1
ATOM 1373 C CA . PHE A 1 186 ? -14.250 -4.389 12.192 1.00 96.88 186 PHE A CA 1
ATOM 1374 C C . PHE A 1 186 ? -14.538 -3.765 10.832 1.00 96.88 186 PHE A C 1
ATOM 1376 O O . PHE A 1 186 ? -14.544 -2.547 10.690 1.00 96.88 186 PHE A O 1
ATOM 1383 N N . TYR A 1 187 ? -14.814 -4.595 9.836 1.00 96.75 187 TYR A N 1
ATOM 1384 C CA . TYR A 1 187 ? -15.347 -4.179 8.540 1.00 96.75 187 TYR A CA 1
ATOM 1385 C C . TYR A 1 187 ? -16.589 -5.006 8.215 1.00 96.75 187 TYR A C 1
ATOM 1387 O O . TYR A 1 187 ? -16.852 -6.016 8.870 1.00 96.75 187 TYR A O 1
ATOM 1395 N N . ARG A 1 188 ? -17.382 -4.566 7.236 1.00 95.44 188 ARG A N 1
ATOM 1396 C CA . ARG A 1 188 ? -18.523 -5.347 6.745 1.00 95.44 188 ARG A CA 1
ATOM 1397 C C . ARG A 1 188 ? -18.145 -6.074 5.467 1.00 95.44 188 ARG A C 1
ATOM 1399 O O . ARG A 1 188 ? -17.592 -5.451 4.568 1.00 95.44 188 ARG A O 1
ATOM 1406 N N . ASP A 1 189 ? -18.458 -7.362 5.396 1.00 92.94 189 ASP A N 1
ATOM 1407 C CA . ASP A 1 189 ? -18.363 -8.116 4.147 1.00 92.94 189 ASP A CA 1
ATOM 1408 C C . ASP A 1 189 ? -19.501 -7.753 3.172 1.00 92.94 189 ASP A C 1
ATOM 1410 O O . ASP A 1 189 ? -20.412 -6.985 3.499 1.00 92.94 189 ASP A O 1
ATOM 1414 N N . ALA A 1 190 ? -19.480 -8.346 1.975 1.00 90.94 190 ALA A N 1
ATOM 1415 C CA . ALA A 1 190 ? -20.494 -8.130 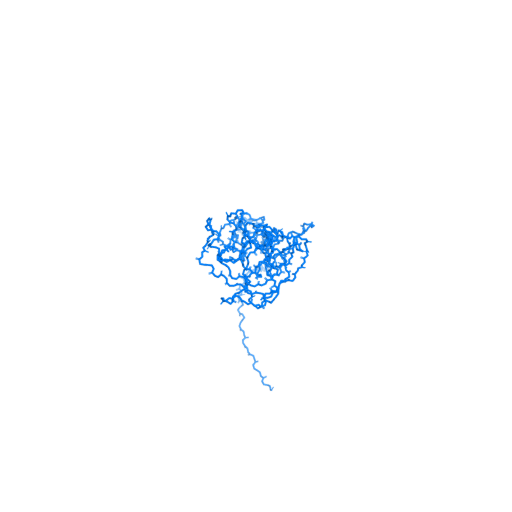0.940 1.00 90.94 190 ALA A CA 1
ATOM 1416 C C . ALA A 1 190 ? -21.930 -8.501 1.370 1.00 90.94 190 ALA A C 1
ATOM 1418 O O . ALA A 1 190 ? -22.896 -8.066 0.744 1.00 90.94 190 ALA A O 1
ATOM 1419 N N . THR A 1 191 ? -22.092 -9.298 2.430 1.00 94.69 191 THR A N 1
ATOM 1420 C CA . THR A 1 191 ? -23.397 -9.671 2.999 1.00 94.69 191 THR A CA 1
ATOM 1421 C C . THR A 1 191 ? -23.811 -8.785 4.178 1.00 94.69 191 THR A C 1
ATOM 1423 O O . THR A 1 191 ? -24.919 -8.919 4.695 1.00 94.69 191 THR A O 1
ATOM 1426 N N . GLY A 1 192 ? -22.949 -7.850 4.587 1.00 93.81 192 GLY A N 1
ATOM 1427 C CA . GLY A 1 192 ? -23.175 -6.914 5.684 1.00 93.81 192 GLY A CA 1
ATOM 1428 C C . GLY A 1 192 ? -22.710 -7.411 7.056 1.00 93.81 192 GLY A C 1
ATOM 1429 O O . GLY A 1 192 ? -22.885 -6.679 8.041 1.00 93.81 192 GLY A O 1
ATOM 1430 N N . ASN A 1 193 ? -22.108 -8.602 7.151 1.00 96.19 193 ASN A N 1
ATOM 1431 C CA . ASN A 1 193 ? -21.635 -9.154 8.422 1.00 96.19 193 ASN A CA 1
ATOM 1432 C C . ASN A 1 193 ? -20.378 -8.431 8.894 1.00 96.19 193 ASN A C 1
ATOM 1434 O O . ASN A 1 193 ? -19.469 -8.175 8.108 1.00 96.19 193 ASN A O 1
ATOM 1438 N N . ALA A 1 194 ? -20.316 -8.134 10.192 1.00 96.81 194 ALA A N 1
ATOM 1439 C CA . ALA A 1 194 ? -19.134 -7.541 10.801 1.00 96.81 194 ALA A CA 1
ATOM 1440 C C . ALA A 1 194 ? -18.053 -8.610 11.025 1.00 96.81 194 ALA A C 1
ATOM 1442 O O . ALA A 1 194 ? -18.261 -9.553 11.790 1.00 96.81 194 ALA A O 1
ATOM 1443 N N . LEU A 1 195 ? -16.896 -8.432 10.394 1.00 97.31 195 LEU A N 1
ATOM 1444 C CA . LEU A 1 195 ? -15.716 -9.281 10.540 1.00 97.31 195 LEU A CA 1
ATOM 1445 C C . LEU A 1 195 ? -14.591 -8.502 11.229 1.00 97.31 195 LEU A C 1
ATOM 1447 O O . LEU A 1 195 ? -14.466 -7.297 10.990 1.00 97.31 195 LEU A O 1
ATOM 1451 N N . PRO A 1 196 ? -13.789 -9.149 12.094 1.00 96.31 196 PRO A N 1
ATOM 1452 C CA . PRO A 1 196 ? -12.663 -8.486 12.736 1.00 96.31 196 PRO A CA 1
ATOM 1453 C C . PRO A 1 196 ? -11.656 -8.023 11.682 1.00 96.31 196 PRO A C 1
ATOM 1455 O O . PRO A 1 196 ? -11.378 -8.732 10.716 1.00 96.31 196 PRO A O 1
ATOM 1458 N N . PHE A 1 197 ? -11.116 -6.830 11.890 1.00 95.25 197 PHE A N 1
ATOM 1459 C CA . PHE A 1 197 ? -10.066 -6.235 11.082 1.00 95.25 197 PHE A CA 1
ATOM 1460 C C . PHE A 1 197 ? -8.786 -6.143 11.909 1.00 95.25 197 PHE A C 1
ATOM 1462 O O . PHE A 1 197 ? -8.769 -5.519 12.971 1.00 95.25 197 PHE A O 1
ATOM 1469 N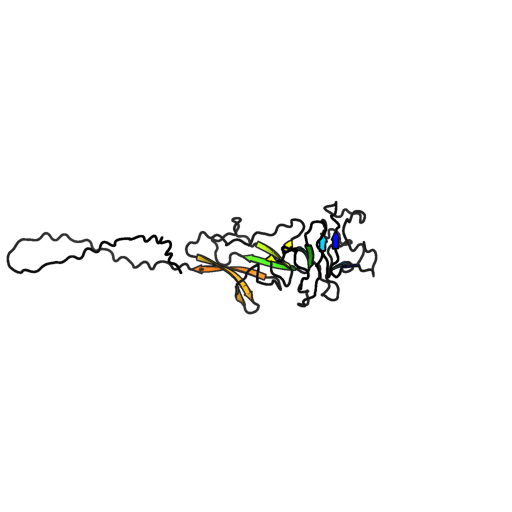 N . ASP A 1 198 ? -7.705 -6.714 11.395 1.00 92.19 198 ASP A N 1
ATOM 1470 C CA . ASP A 1 198 ? -6.362 -6.556 11.947 1.00 92.19 198 ASP A CA 1
ATOM 1471 C C . ASP A 1 198 ? -5.420 -6.082 10.830 1.00 92.19 198 ASP A C 1
ATOM 1473 O O . ASP A 1 198 ? -5.254 -6.791 9.832 1.00 92.19 198 ASP A O 1
ATOM 1477 N N . PRO A 1 199 ? -4.784 -4.902 10.978 1.00 89.62 199 PRO A N 1
ATOM 1478 C CA . PRO A 1 199 ? -3.943 -4.311 9.941 1.00 89.62 199 PRO A CA 1
ATOM 1479 C C . PRO A 1 199 ? -2.725 -5.158 9.551 1.00 89.62 199 PRO A C 1
ATOM 1481 O O . PRO A 1 199 ? -2.133 -4.885 8.507 1.00 89.62 199 PRO A O 1
ATOM 1484 N N . ASN A 1 200 ? -2.342 -6.155 10.355 1.00 90.38 200 ASN A N 1
ATOM 1485 C CA . ASN A 1 200 ? -1.187 -7.018 10.097 1.00 90.38 200 ASN A CA 1
ATOM 1486 C C . ASN A 1 200 ? -1.559 -8.389 9.526 1.00 90.38 200 ASN A C 1
ATOM 1488 O O . ASN A 1 200 ? -0.668 -9.114 9.090 1.00 90.38 200 ASN A O 1
ATOM 1492 N N . THR A 1 201 ? -2.841 -8.760 9.531 1.00 93.19 201 THR A N 1
ATOM 1493 C CA . THR A 1 201 ? -3.291 -10.098 9.102 1.00 93.19 201 THR A CA 1
ATOM 1494 C C . THR A 1 201 ? -4.467 -10.080 8.128 1.00 93.19 201 THR A C 1
ATOM 1496 O O . THR A 1 201 ? -4.735 -11.090 7.483 1.00 93.19 201 THR A O 1
ATOM 1499 N N . THR A 1 202 ? -5.160 -8.948 7.981 1.00 95.62 202 THR A N 1
ATOM 1500 C CA . THR A 1 202 ? -6.277 -8.789 7.042 1.00 95.62 202 THR A CA 1
ATOM 1501 C C . THR A 1 202 ? -5.788 -8.177 5.734 1.00 95.62 202 THR A C 1
ATOM 1503 O O . THR A 1 202 ? -5.319 -7.038 5.723 1.00 95.62 202 THR A O 1
ATOM 1506 N N . ASP A 1 203 ? -5.912 -8.922 4.635 1.00 96.56 203 ASP A N 1
ATOM 1507 C CA . ASP A 1 203 ? -5.633 -8.415 3.289 1.00 96.56 203 ASP A CA 1
ATOM 1508 C C . ASP A 1 203 ? -6.675 -7.369 2.872 1.00 96.56 203 ASP A C 1
ATOM 1510 O O . ASP A 1 203 ? -7.882 -7.575 3.018 1.00 96.56 203 ASP A O 1
ATOM 1514 N N . VAL A 1 204 ? -6.209 -6.271 2.279 1.00 96.69 204 VAL A N 1
ATOM 1515 C CA . VAL A 1 204 ? -7.065 -5.243 1.681 1.00 96.69 204 VAL A CA 1
ATOM 1516 C C . VAL A 1 204 ? -7.251 -5.561 0.200 1.00 96.69 204 VAL A C 1
ATOM 1518 O O . VAL A 1 204 ? -6.325 -5.422 -0.598 1.00 96.69 204 VAL A O 1
ATOM 1521 N N . LEU A 1 205 ? -8.442 -6.026 -0.176 1.00 95.88 205 LEU A N 1
ATOM 1522 C CA . LEU A 1 205 ? -8.750 -6.454 -1.551 1.00 95.88 205 LEU A CA 1
ATOM 1523 C C . LEU A 1 205 ? -9.497 -5.395 -2.367 1.00 95.88 205 LEU A C 1
ATOM 1525 O O . LEU A 1 205 ? -9.405 -5.383 -3.590 1.00 95.88 205 LEU A O 1
ATOM 1529 N N . GLU A 1 206 ? -10.214 -4.517 -1.682 1.00 95.12 206 GLU A N 1
ATOM 1530 C CA . GLU A 1 206 ? -11.033 -3.444 -2.236 1.00 95.12 206 GLU A CA 1
ATOM 1531 C C . GLU A 1 206 ? -11.045 -2.273 -1.250 1.00 95.12 206 GLU A C 1
ATOM 1533 O O . GLU A 1 206 ? -10.429 -2.343 -0.183 1.00 95.12 206 GLU A O 1
ATOM 1538 N N . THR A 1 207 ? -11.755 -1.200 -1.580 1.00 95.94 207 THR A N 1
ATOM 1539 C CA . THR A 1 207 ? -11.922 -0.082 -0.654 1.00 95.94 207 THR A CA 1
ATOM 1540 C C . THR A 1 207 ? -12.659 -0.550 0.602 1.00 95.94 207 THR A C 1
ATOM 1542 O O . THR A 1 207 ? -13.804 -0.996 0.538 1.00 95.94 207 THR A O 1
ATOM 1545 N N . MET A 1 208 ? -12.015 -0.420 1.763 1.00 95.38 208 MET A N 1
ATOM 1546 C CA . MET A 1 208 ? -12.532 -0.918 3.039 1.00 95.38 208 MET A CA 1
ATOM 1547 C C . MET A 1 208 ? -12.978 0.218 3.953 1.00 95.38 208 MET A C 1
ATOM 1549 O O . MET A 1 208 ? -12.241 1.169 4.211 1.00 95.38 208 MET A O 1
ATOM 1553 N N . ASN A 1 209 ? -14.173 0.063 4.523 1.00 95.94 209 ASN A N 1
ATOM 1554 C CA . ASN A 1 209 ? -14.648 0.891 5.626 1.00 95.94 209 ASN A CA 1
ATOM 1555 C C . ASN A 1 209 ? -14.495 0.109 6.929 1.00 95.94 209 ASN A C 1
ATOM 1557 O O . ASN A 1 209 ? -15.239 -0.839 7.193 1.00 95.94 209 ASN A O 1
ATOM 1561 N N . VAL A 1 210 ? -13.518 0.515 7.728 1.00 95.81 210 VAL A N 1
ATOM 1562 C CA . VAL A 1 210 ? -13.212 -0.059 9.032 1.00 95.81 210 VAL A CA 1
ATOM 1563 C C . VAL A 1 210 ? -13.841 0.822 10.110 1.00 95.81 210 VAL A C 1
ATOM 1565 O O . VAL A 1 210 ? -13.744 2.050 10.087 1.00 95.81 210 VAL A O 1
ATOM 1568 N N . PHE A 1 211 ? -14.517 0.209 11.070 1.00 95.56 211 PHE A N 1
ATOM 1569 C CA . PHE A 1 211 ? -15.175 0.903 12.167 1.00 95.56 211 PHE A CA 1
ATOM 1570 C C . PHE A 1 211 ? -14.776 0.302 13.509 1.00 95.56 211 PHE A C 1
ATOM 1572 O O . PHE A 1 211 ? -14.553 -0.905 13.639 1.00 95.56 211 PHE A O 1
ATOM 1579 N N . ALA A 1 212 ? -14.668 1.161 14.517 1.00 95.50 212 ALA A N 1
ATOM 1580 C CA . ALA A 1 212 ? -14.491 0.733 15.891 1.00 95.50 212 ALA A CA 1
ATOM 1581 C C . ALA A 1 212 ? -15.788 0.081 16.381 1.00 95.50 212 ALA A C 1
ATOM 1583 O O . ALA A 1 212 ? -16.851 0.708 16.360 1.00 95.50 212 ALA A O 1
ATOM 1584 N N . MET A 1 213 ? -15.707 -1.168 16.834 1.00 95.75 213 MET A N 1
ATOM 1585 C CA . MET A 1 213 ? -16.806 -1.800 17.552 1.00 95.75 213 MET A CA 1
ATOM 1586 C C . MET A 1 213 ? -16.622 -1.581 19.050 1.00 95.75 213 MET A C 1
ATOM 1588 O O . MET A 1 213 ? -15.532 -1.759 19.598 1.00 95.75 213 MET A O 1
ATOM 1592 N N . TRP A 1 214 ? -17.714 -1.209 19.705 1.00 95.56 214 TRP A N 1
ATOM 1593 C CA . TRP A 1 214 ? -17.784 -0.958 21.136 1.00 95.56 214 TRP A CA 1
ATOM 1594 C C . TRP A 1 214 ? -18.746 -1.954 21.767 1.00 95.56 214 TRP A C 1
ATOM 1596 O O . TRP A 1 214 ? -19.740 -2.332 21.147 1.00 95.56 214 TRP A O 1
ATOM 1606 N N . GLU A 1 215 ? -18.457 -2.381 22.987 1.00 94.25 215 GLU A N 1
ATOM 1607 C CA . GLU A 1 215 ? -19.363 -3.209 23.777 1.00 94.25 215 GLU A CA 1
ATOM 1608 C C . GLU A 1 215 ? -19.687 -2.541 25.107 1.00 94.25 215 GLU A C 1
ATOM 1610 O O . GLU A 1 215 ? -18.870 -1.810 25.666 1.00 94.25 215 GLU A O 1
ATOM 1615 N N . GLU A 1 216 ? -20.903 -2.780 25.585 1.00 93.12 216 GLU A N 1
ATOM 1616 C CA . GLU A 1 216 ? -21.374 -2.247 26.856 1.00 93.12 216 GLU A CA 1
ATOM 1617 C C . GLU A 1 216 ? -20.601 -2.897 28.008 1.00 93.12 216 GLU A C 1
ATOM 1619 O O . GLU A 1 216 ? -20.511 -4.124 28.116 1.00 93.12 216 GLU A O 1
ATOM 1624 N N . VAL A 1 217 ? -20.062 -2.066 28.890 1.00 88.31 217 VAL A N 1
ATOM 1625 C CA . VAL A 1 217 ? -19.444 -2.487 30.141 1.00 88.31 217 VAL A CA 1
ATOM 1626 C C . VAL A 1 217 ? -20.573 -2.849 31.107 1.00 88.31 217 VAL A C 1
ATOM 1628 O O . VAL A 1 217 ? -21.416 -1.990 31.396 1.00 88.31 217 VAL A O 1
ATOM 1631 N N . PRO A 1 218 ? -20.616 -4.088 31.639 1.00 82.44 218 PRO A N 1
ATOM 1632 C CA . PRO A 1 218 ? -21.647 -4.497 32.582 1.00 82.44 218 PRO A CA 1
ATOM 1633 C C . PRO A 1 218 ? -21.703 -3.541 33.775 1.00 82.44 218 PRO A C 1
ATOM 1635 O O . PRO A 1 218 ? -20.766 -3.462 34.571 1.00 82.44 218 PRO A O 1
ATOM 1638 N N . GLN A 1 219 ? -22.806 -2.807 33.903 1.00 73.19 219 GLN A N 1
ATOM 1639 C CA . GLN A 1 219 ? -23.020 -1.950 35.061 1.00 73.19 219 GLN A CA 1
ATOM 1640 C C . GLN A 1 219 ? -23.335 -2.829 36.280 1.00 73.19 219 GLN A C 1
ATOM 1642 O O . GLN A 1 219 ? -24.092 -3.800 36.154 1.00 73.19 219 GLN A O 1
ATOM 1647 N N . PRO A 1 220 ? -22.794 -2.515 37.470 1.00 71.25 220 PRO A N 1
ATOM 1648 C CA . PRO A 1 220 ? -23.215 -3.188 38.687 1.00 71.25 220 PRO A CA 1
ATOM 1649 C C . PRO A 1 220 ? -24.722 -2.984 38.862 1.00 71.25 220 PRO A C 1
ATOM 1651 O O . PRO A 1 220 ? -25.219 -1.859 38.816 1.00 71.25 220 PRO A O 1
ATOM 1654 N N . ILE A 1 221 ? -25.456 -4.082 39.056 1.00 64.25 221 ILE A N 1
ATOM 1655 C CA . ILE A 1 221 ? -26.882 -4.029 39.375 1.00 64.25 221 ILE A CA 1
ATOM 1656 C C . ILE A 1 221 ? -27.001 -3.280 40.702 1.00 64.25 221 ILE A C 1
ATOM 1658 O O . ILE A 1 221 ? -26.639 -3.803 41.757 1.00 64.25 221 ILE A O 1
ATOM 1662 N N . VAL A 1 222 ? -27.483 -2.040 40.653 1.00 57.34 222 VAL A N 1
ATOM 1663 C CA . VAL A 1 222 ? -27.861 -1.308 41.858 1.00 57.34 222 VAL A CA 1
ATOM 1664 C C . VAL A 1 222 ? -29.099 -1.984 42.431 1.00 57.34 222 VAL A C 1
ATOM 1666 O O . VAL A 1 222 ? -30.220 -1.751 41.987 1.00 57.34 222 VAL A O 1
ATOM 1669 N N . THR A 1 223 ? -28.906 -2.872 43.406 1.00 61.84 223 THR A N 1
ATOM 1670 C CA . THR A 1 223 ? -30.012 -3.334 44.246 1.00 61.84 223 THR A CA 1
ATOM 1671 C C . THR A 1 223 ? -30.594 -2.092 44.918 1.00 61.84 223 THR A C 1
ATOM 1673 O O . THR A 1 223 ? -29.853 -1.420 45.640 1.00 61.84 223 THR A O 1
ATOM 1676 N N . PRO A 1 224 ? -31.871 -1.736 44.689 1.00 60.81 224 PRO A N 1
ATOM 1677 C CA . PRO A 1 224 ? -32.448 -0.576 45.341 1.00 60.81 224 PRO A CA 1
ATOM 1678 C C . PRO A 1 224 ? -32.376 -0.789 46.852 1.00 60.81 224 PRO A C 1
ATOM 1680 O O . PRO A 1 224 ? -32.973 -1.722 47.392 1.00 60.81 224 PRO A O 1
ATOM 1683 N N . THR A 1 225 ? -31.610 0.056 47.539 1.00 55.62 225 THR A N 1
ATOM 1684 C CA . THR A 1 225 ? -31.588 0.089 48.996 1.00 55.62 225 THR A CA 1
ATOM 1685 C C . THR A 1 225 ? -32.980 0.508 49.444 1.00 55.62 225 THR A C 1
ATOM 1687 O O . THR A 1 225 ? -33.405 1.641 49.214 1.00 55.62 225 THR A O 1
ATOM 1690 N N . GLN A 1 226 ? -33.716 -0.428 50.041 1.00 54.69 226 GLN A N 1
ATOM 1691 C CA . GLN A 1 226 ? -34.993 -0.140 50.678 1.00 54.69 226 GLN A CA 1
ATOM 1692 C C . GLN A 1 226 ? -34.787 1.024 51.664 1.00 54.69 226 GLN A C 1
ATOM 1694 O O . GLN A 1 226 ? -33.838 0.967 52.451 1.00 54.69 226 GLN A O 1
ATOM 1699 N N . PRO A 1 227 ? -35.626 2.077 51.645 1.00 47.19 227 PRO A N 1
ATOM 1700 C CA . PRO A 1 227 ? -35.507 3.162 52.605 1.00 47.19 227 PRO A CA 1
ATOM 1701 C C . PRO A 1 227 ? -35.598 2.586 54.017 1.00 47.19 227 PRO A C 1
ATOM 1703 O O . PRO A 1 227 ? -36.602 1.965 54.376 1.00 47.19 227 PRO A O 1
ATOM 1706 N N . SER A 1 228 ? -34.546 2.766 54.812 1.00 52.03 228 SER A N 1
ATOM 1707 C CA . SER A 1 228 ? -34.564 2.428 56.229 1.00 52.03 228 SER A CA 1
ATOM 1708 C C . SER A 1 228 ? -35.670 3.244 56.893 1.00 52.03 228 SER A C 1
ATOM 1710 O O . SER A 1 228 ? -35.582 4.470 56.978 1.00 52.03 228 SER A O 1
ATOM 1712 N N . GLN A 1 229 ? -36.734 2.571 57.329 1.00 48.44 229 GLN A N 1
ATOM 1713 C CA . GLN A 1 229 ? -37.768 3.177 58.160 1.00 48.44 229 GLN A CA 1
ATOM 1714 C C . GLN A 1 229 ? -37.103 3.811 59.397 1.00 48.44 229 GLN A C 1
ATOM 1716 O O . GLN A 1 229 ? -36.232 3.175 59.999 1.00 48.44 229 GLN A O 1
ATOM 1721 N N . PRO A 1 230 ? -37.484 5.036 59.806 1.00 42.12 230 PRO A N 1
ATOM 1722 C CA . PRO A 1 230 ? -36.986 5.611 61.045 1.00 42.12 230 PRO A CA 1
ATOM 1723 C C . PRO A 1 230 ? -37.394 4.705 62.209 1.00 42.12 230 PRO A C 1
ATOM 1725 O O . PRO A 1 230 ? -38.581 4.443 62.406 1.00 42.12 230 PRO A O 1
ATOM 1728 N N . ALA A 1 231 ? -36.417 4.229 62.978 1.00 40.97 231 ALA A N 1
ATOM 1729 C CA . ALA A 1 231 ? -36.680 3.538 64.229 1.00 40.97 231 ALA A CA 1
ATOM 1730 C C . ALA A 1 231 ? -37.329 4.532 65.203 1.00 40.97 231 ALA A C 1
ATOM 1732 O O . ALA A 1 231 ? -36.669 5.422 65.740 1.00 40.97 231 ALA A O 1
ATOM 1733 N N . THR A 1 232 ? -38.636 4.405 65.418 1.00 37.31 232 THR A N 1
ATOM 1734 C CA . THR A 1 232 ? -39.310 5.032 66.550 1.00 37.31 232 THR A CA 1
ATOM 1735 C C . THR A 1 232 ? -38.735 4.430 67.829 1.00 37.31 232 THR A C 1
ATOM 1737 O O . THR A 1 232 ? -38.863 3.232 68.084 1.00 37.31 232 THR A O 1
ATOM 1740 N N . SER A 1 233 ? -38.067 5.254 68.637 1.00 39.34 233 SER A N 1
ATOM 1741 C CA . SER A 1 233 ? -37.644 4.867 69.978 1.00 39.34 233 SER A CA 1
ATOM 1742 C C . SER A 1 233 ? -38.886 4.667 70.846 1.00 39.34 233 SER A C 1
ATOM 1744 O O . SER A 1 233 ? -39.543 5.613 71.277 1.00 39.34 233 SER A O 1
ATOM 1746 N N . VAL A 1 234 ? -39.244 3.409 71.086 1.00 36.78 234 VAL A N 1
ATOM 1747 C CA . VAL A 1 234 ? -40.270 3.066 72.068 1.00 36.78 234 VAL A CA 1
ATOM 1748 C C . VAL A 1 234 ? -39.577 2.970 73.424 1.00 36.78 234 VAL A C 1
ATOM 1750 O O . VAL A 1 234 ? -38.833 2.029 73.692 1.00 36.78 234 VAL A O 1
ATOM 1753 N N . THR A 1 235 ? -39.776 3.974 74.274 1.00 38.22 235 THR A N 1
ATOM 1754 C CA . THR A 1 235 ? -39.360 3.942 75.680 1.00 38.22 235 THR A CA 1
ATOM 1755 C C . THR A 1 235 ? -40.114 2.807 76.391 1.00 38.22 235 THR A C 1
ATOM 1757 O O . THR A 1 235 ? -41.349 2.815 76.354 1.00 38.22 235 THR A O 1
ATOM 1760 N N . PRO A 1 236 ? -39.453 1.835 77.050 1.00 34.91 236 PRO A N 1
ATOM 1761 C CA . PRO A 1 236 ? -40.167 0.770 77.746 1.00 34.91 236 PRO A CA 1
ATOM 1762 C C . PRO A 1 236 ? -40.824 1.327 79.014 1.00 34.91 236 PRO A C 1
ATOM 1764 O O . PRO A 1 236 ? -40.146 1.883 79.878 1.00 34.91 236 PRO A O 1
ATOM 1767 N N . LYS A 1 237 ? -42.146 1.168 79.141 1.00 33.66 237 LYS A N 1
ATOM 1768 C CA . LYS A 1 237 ? -42.833 1.262 80.434 1.00 33.66 237 LYS A CA 1
ATOM 1769 C C . LYS A 1 237 ? -42.632 -0.049 81.188 1.00 33.66 237 LYS A C 1
ATOM 1771 O O . LYS A 1 237 ? -42.898 -1.123 80.660 1.00 33.66 237 LYS A O 1
ATOM 1776 N N . THR A 1 238 ? -42.180 0.074 82.426 1.00 35.81 238 THR A N 1
ATOM 1777 C CA . THR A 1 238 ? -42.023 -1.002 83.400 1.00 35.81 238 THR A CA 1
ATOM 1778 C C . THR A 1 238 ? -43.386 -1.572 83.797 1.00 35.81 238 THR A C 1
ATOM 1780 O O . THR A 1 238 ? -44.216 -0.838 84.329 1.00 35.81 238 THR A O 1
ATOM 1783 N N . SER A 1 239 ? -43.592 -2.871 83.584 1.00 36.22 239 SER A N 1
ATOM 1784 C CA . SER A 1 239 ? -44.390 -3.728 84.470 1.00 36.22 239 SER A CA 1
ATOM 1785 C C . SER A 1 239 ? -44.101 -5.202 84.164 1.00 36.22 239 SER A C 1
ATOM 1787 O O . SER A 1 239 ? -44.503 -5.712 83.123 1.00 36.22 239 SER A O 1
ATOM 1789 N N . ASP A 1 240 ? -43.369 -5.833 85.079 1.00 36.41 240 ASP A N 1
ATOM 1790 C CA . ASP A 1 240 ? -43.679 -7.127 85.690 1.00 36.41 240 ASP A CA 1
ATOM 1791 C C . ASP A 1 240 ? -43.972 -8.363 84.801 1.00 36.41 240 ASP A C 1
ATOM 1793 O O . ASP A 1 240 ? -45.062 -8.542 84.263 1.00 36.41 240 ASP A O 1
ATOM 1797 N N . ASN A 1 241 ? -43.001 -9.295 84.860 1.00 37.97 241 ASN A N 1
ATOM 1798 C CA . ASN A 1 241 ? -43.142 -10.756 85.053 1.00 37.97 241 ASN A CA 1
ATOM 1799 C C . ASN A 1 241 ? -42.767 -11.696 83.885 1.00 37.97 241 ASN A C 1
ATOM 1801 O O . ASN A 1 241 ? -43.518 -11.899 82.938 1.00 37.97 241 ASN A O 1
ATOM 1805 N N . THR A 1 242 ? -41.643 -12.399 84.100 1.00 40.75 242 THR A N 1
ATOM 1806 C CA . THR A 1 242 ? -41.327 -13.786 83.687 1.00 40.75 242 THR A CA 1
ATOM 1807 C C . THR A 1 242 ? -41.407 -14.157 82.200 1.00 40.75 242 THR A C 1
ATOM 1809 O O . THR A 1 242 ? -42.444 -14.608 81.727 1.00 40.75 242 THR A O 1
ATOM 1812 N N . ASN A 1 243 ? -40.260 -14.146 81.511 1.00 34.41 243 ASN A N 1
ATOM 1813 C CA . ASN A 1 243 ? -39.700 -15.351 80.882 1.00 34.41 243 ASN A CA 1
ATOM 1814 C C . ASN A 1 243 ? -38.290 -15.100 80.331 1.00 34.41 243 ASN A C 1
ATOM 1816 O O . ASN A 1 243 ? -37.968 -14.029 79.825 1.00 34.41 243 ASN A O 1
ATOM 1820 N N . ILE A 1 244 ? -37.455 -16.116 80.496 1.00 38.81 244 ILE A N 1
ATOM 1821 C CA . ILE A 1 244 ? -36.072 -16.213 80.046 1.00 38.81 244 ILE A CA 1
ATOM 1822 C C . ILE A 1 244 ? -36.113 -16.595 78.562 1.00 38.81 244 ILE A C 1
ATOM 1824 O O . ILE A 1 244 ? -36.823 -17.535 78.234 1.00 38.81 244 ILE A O 1
ATOM 1828 N N . GLU A 1 245 ? -35.391 -15.884 77.687 1.00 33.78 245 GLU A N 1
ATOM 1829 C CA . GLU A 1 245 ? -34.478 -16.464 76.682 1.00 33.78 245 GLU A CA 1
ATOM 1830 C C . GLU A 1 245 ? -33.869 -15.395 75.751 1.00 33.78 245 GLU A C 1
ATOM 1832 O O . GLU A 1 245 ? -34.439 -14.342 75.476 1.00 33.78 245 GLU A O 1
ATOM 1837 N N . TYR A 1 246 ? -32.625 -15.664 75.360 1.00 34.19 246 TYR A N 1
ATOM 1838 C CA . TYR A 1 246 ? -31.625 -14.747 74.819 1.00 34.19 246 TYR A CA 1
ATOM 1839 C C . TYR A 1 246 ? -31.912 -14.261 73.387 1.00 34.19 246 TYR A C 1
ATOM 1841 O O . TYR A 1 246 ? -32.138 -15.059 72.481 1.00 34.19 246 TYR A O 1
ATOM 1849 N N . GLN A 1 247 ? -31.735 -12.957 73.149 1.00 30.41 247 GLN A N 1
ATOM 1850 C CA . GLN A 1 247 ? -31.450 -12.418 71.817 1.00 30.41 247 GLN A CA 1
ATOM 1851 C C . GLN A 1 247 ? -29.961 -12.606 71.480 1.00 30.41 247 GLN A C 1
ATOM 1853 O O . GLN A 1 247 ? -29.097 -12.087 72.186 1.00 30.41 247 GLN A O 1
ATOM 1858 N N . ILE A 1 248 ? -29.654 -13.283 70.371 1.00 37.75 248 ILE A N 1
ATOM 1859 C CA . ILE A 1 248 ? -28.345 -13.202 69.708 1.00 37.75 248 ILE A CA 1
ATOM 1860 C C . ILE A 1 248 ? -28.519 -12.322 68.469 1.00 37.75 248 ILE A C 1
ATOM 1862 O O . ILE A 1 248 ? -29.028 -12.762 67.440 1.00 37.75 248 ILE A O 1
ATOM 1866 N N . GLY A 1 249 ? -28.112 -11.058 68.584 1.00 32.34 249 GLY A N 1
ATOM 1867 C CA . GLY A 1 249 ? -27.910 -10.173 67.441 1.00 32.34 249 GLY A CA 1
ATOM 1868 C C . GLY A 1 249 ? -26.595 -10.526 66.748 1.00 32.34 249 GLY A C 1
ATOM 1869 O O . GLY A 1 249 ? -25.523 -10.384 67.333 1.00 32.34 249 GLY A O 1
ATOM 1870 N N . VAL A 1 250 ? -26.674 -11.002 65.507 1.00 33.38 250 VAL A N 1
ATOM 1871 C CA . VAL A 1 250 ? -25.510 -11.263 64.653 1.00 33.38 250 VAL A CA 1
ATOM 1872 C C . VAL A 1 250 ? -25.067 -9.946 64.011 1.00 33.38 250 VAL A C 1
ATOM 1874 O O . VAL A 1 250 ? -25.755 -9.397 63.154 1.00 33.38 250 VAL A O 1
ATOM 1877 N N . LEU A 1 251 ? -23.906 -9.444 64.434 1.00 27.98 251 LEU A N 1
ATOM 1878 C CA . LEU A 1 251 ? -23.182 -8.338 63.810 1.00 27.98 251 LEU A CA 1
ATOM 1879 C C . LEU A 1 251 ? -22.189 -8.927 62.791 1.00 27.98 251 LEU A C 1
ATOM 1881 O O . LEU A 1 251 ? -21.153 -9.466 63.174 1.00 27.98 251 LEU A O 1
ATOM 1885 N N . LEU A 1 252 ? -22.502 -8.852 61.496 1.00 32.72 252 LEU A N 1
ATOM 1886 C CA . LEU A 1 252 ? -21.571 -9.216 60.422 1.00 32.72 252 LEU A CA 1
ATOM 1887 C C . LEU A 1 252 ? -20.721 -7.995 60.052 1.00 32.72 252 LEU A C 1
ATOM 1889 O O . LEU A 1 252 ? -21.172 -7.108 59.333 1.00 32.72 252 LEU A O 1
ATOM 1893 N N . VAL A 1 253 ? -19.482 -7.956 60.544 1.00 33.81 253 VAL A N 1
ATOM 1894 C CA . VAL A 1 253 ? -18.436 -7.052 60.045 1.00 33.81 253 VAL A CA 1
ATOM 1895 C C . VAL A 1 253 ? -17.674 -7.797 58.949 1.00 33.81 253 VAL A C 1
ATOM 1897 O O . VAL A 1 253 ? -17.007 -8.794 59.219 1.00 33.81 253 VAL A O 1
ATOM 1900 N N . SER A 1 254 ? -17.798 -7.346 57.701 1.00 32.41 254 SER A N 1
ATOM 1901 C CA . SER A 1 254 ? -17.056 -7.895 56.564 1.00 32.41 254 SER A CA 1
ATOM 1902 C C . SER A 1 254 ? -15.585 -7.481 56.637 1.00 32.41 254 SER A C 1
ATOM 1904 O O . SER A 1 254 ? -15.264 -6.293 56.581 1.00 32.41 254 SER A O 1
ATOM 1906 N N . LEU A 1 255 ? -14.699 -8.468 56.758 1.00 31.62 255 LEU A N 1
ATOM 1907 C CA . LEU A 1 255 ? -13.250 -8.302 56.813 1.00 31.62 255 LEU A CA 1
ATOM 1908 C C . LEU A 1 255 ? -12.660 -8.411 55.398 1.00 31.62 255 LEU A C 1
ATOM 1910 O O . LEU A 1 255 ? -12.651 -9.485 54.800 1.00 31.62 255 LEU A O 1
ATOM 1914 N N . SER A 1 256 ? -12.160 -7.298 54.865 1.00 31.83 256 SER A N 1
ATOM 1915 C CA . SER A 1 256 ? -11.397 -7.254 53.615 1.00 31.83 256 SER A CA 1
ATOM 1916 C C . SER A 1 256 ? -9.993 -7.820 53.845 1.00 31.83 256 SER A C 1
ATOM 1918 O O . SER A 1 256 ? -9.199 -7.214 54.562 1.00 31.83 256 SER A O 1
ATOM 1920 N N . ALA A 1 257 ? -9.667 -8.957 53.229 1.00 37.19 257 ALA A N 1
ATOM 1921 C CA . ALA A 1 257 ? -8.313 -9.508 53.222 1.00 37.19 257 ALA A CA 1
ATOM 1922 C C . ALA A 1 257 ? -7.735 -9.484 51.799 1.00 37.19 257 ALA A C 1
ATOM 1924 O O . ALA A 1 257 ? -8.168 -10.213 50.910 1.00 37.19 257 ALA A O 1
ATOM 1925 N N . VAL A 1 258 ? -6.742 -8.614 51.617 1.00 33.91 258 VAL A N 1
ATOM 1926 C CA . VAL A 1 258 ? -5.818 -8.559 50.480 1.00 33.91 258 VAL A CA 1
ATOM 1927 C C . VAL A 1 258 ? -4.913 -9.794 50.526 1.00 33.91 258 VAL A C 1
ATOM 1929 O O . VAL A 1 258 ? -4.286 -10.053 51.551 1.00 33.91 258 VAL A O 1
ATOM 1932 N N . VAL A 1 259 ? -4.805 -10.539 49.422 1.00 34.03 259 VAL A N 1
ATOM 1933 C CA . VAL A 1 259 ? -3.837 -11.639 49.271 1.00 34.03 259 VAL A CA 1
ATOM 1934 C C . VAL A 1 259 ? -2.804 -11.250 48.215 1.00 34.03 259 VAL A C 1
ATOM 1936 O O . VAL A 1 259 ? -3.111 -11.172 47.030 1.00 34.03 259 VAL A O 1
ATOM 1939 N N . ILE A 1 260 ? -1.567 -11.021 48.663 1.00 38.44 260 ILE A N 1
ATOM 1940 C CA . ILE A 1 260 ? -0.365 -10.943 47.825 1.00 38.44 260 ILE A CA 1
ATOM 1941 C C . ILE A 1 260 ? 0.263 -12.339 47.825 1.00 38.44 260 ILE A C 1
ATOM 1943 O O . ILE A 1 260 ? 0.651 -12.841 48.880 1.00 38.44 260 ILE A O 1
ATOM 1947 N N . LEU A 1 261 ? 0.370 -12.974 46.656 1.00 33.31 261 LEU A N 1
ATOM 1948 C CA . LEU A 1 261 ? 1.024 -14.272 46.503 1.00 33.31 261 LEU A CA 1
ATOM 1949 C C . LEU A 1 261 ? 2.459 -14.079 45.989 1.00 33.31 261 LEU A C 1
ATOM 1951 O O . LEU A 1 261 ? 2.682 -13.854 44.804 1.00 33.31 261 LEU A O 1
ATOM 1955 N N . LEU A 1 262 ? 3.437 -14.217 46.887 1.00 35.03 262 LEU A N 1
ATOM 1956 C CA . LEU A 1 262 ? 4.828 -14.522 46.548 1.00 35.03 262 LEU A CA 1
ATOM 1957 C C . LEU A 1 262 ? 5.195 -15.841 47.234 1.00 35.03 262 LEU A C 1
ATOM 1959 O O . LEU A 1 262 ? 5.218 -15.909 48.464 1.00 35.03 262 LEU A O 1
ATOM 1963 N N . LYS A 1 263 ? 5.536 -16.882 46.467 1.00 33.72 263 LYS A N 1
ATOM 1964 C CA . LYS A 1 263 ? 6.371 -17.963 47.004 1.00 33.72 263 LYS A CA 1
ATOM 1965 C C . LYS A 1 263 ? 7.245 -18.610 45.938 1.00 33.72 263 LYS A C 1
ATOM 1967 O O . LYS A 1 263 ? 6.792 -19.325 45.051 1.00 33.72 263 LYS A O 1
ATOM 1972 N N . THR A 1 264 ? 8.529 -18.324 46.076 1.00 37.66 264 THR A N 1
ATOM 1973 C CA . THR A 1 264 ? 9.674 -18.892 45.377 1.00 37.66 264 THR A CA 1
ATOM 1974 C C . THR A 1 264 ? 9.987 -20.307 45.886 1.00 37.66 264 THR A C 1
ATOM 1976 O O . THR A 1 264 ? 9.935 -20.551 47.087 1.00 37.66 264 THR A O 1
ATOM 1979 N N . ARG A 1 265 ? 10.426 -21.161 44.948 1.00 38.75 265 ARG A N 1
ATOM 1980 C CA . ARG A 1 265 ? 11.432 -22.244 45.058 1.00 38.75 265 ARG A CA 1
ATOM 1981 C C . ARG A 1 265 ? 11.216 -23.377 46.073 1.00 38.75 265 ARG A C 1
ATOM 1983 O O . ARG A 1 265 ? 11.402 -23.194 47.266 1.00 38.75 265 ARG A O 1
ATOM 1990 N N . ASN A 1 266 ? 11.094 -24.594 45.536 1.00 36.22 266 ASN A N 1
ATOM 1991 C CA . ASN A 1 266 ? 11.687 -25.792 46.133 1.00 36.22 266 ASN A CA 1
ATOM 1992 C C . ASN A 1 266 ? 12.682 -26.419 45.141 1.00 36.22 266 ASN A C 1
ATOM 1994 O O . ASN A 1 266 ? 12.305 -26.899 44.076 1.00 36.22 266 ASN A O 1
ATOM 1998 N N . LEU A 1 267 ? 13.959 -26.377 45.525 1.00 40.28 267 LEU A N 1
ATOM 1999 C CA . LEU A 1 267 ? 14.980 -27.369 45.187 1.00 40.28 267 LEU A CA 1
ATOM 2000 C C . LEU A 1 267 ? 14.578 -28.704 45.837 1.00 40.28 267 LEU A C 1
ATOM 2002 O O . LEU A 1 267 ? 14.177 -28.648 46.992 1.00 40.28 267 LEU A O 1
ATOM 2006 N N . VAL A 1 268 ? 14.785 -29.850 45.176 1.00 41.22 268 VAL A N 1
ATOM 2007 C CA . VAL A 1 268 ? 15.527 -31.018 45.710 1.00 41.22 268 VAL A CA 1
ATOM 2008 C C . VAL A 1 268 ? 15.955 -31.918 44.533 1.00 41.22 268 VAL A C 1
ATOM 2010 O O . VAL A 1 268 ? 15.150 -32.353 43.720 1.00 41.22 268 VAL A O 1
ATOM 2013 N N . THR A 1 269 ? 17.264 -32.150 44.507 1.00 40.88 269 THR A N 1
ATOM 2014 C CA . THR A 1 269 ? 18.102 -33.181 43.868 1.00 40.88 269 THR A CA 1
ATOM 2015 C C . THR A 1 269 ? 17.480 -34.554 43.559 1.00 40.88 269 THR A C 1
ATOM 2017 O O . THR A 1 269 ? 16.962 -35.205 44.466 1.00 40.88 269 THR A O 1
ATOM 2020 N N . LYS A 1 270 ? 17.765 -35.096 42.368 1.00 35.97 270 LYS A N 1
ATOM 2021 C CA . LYS A 1 270 ? 18.871 -36.048 42.135 1.00 35.97 270 LYS A CA 1
ATOM 2022 C C . LYS A 1 270 ? 19.280 -36.035 40.665 1.00 35.97 270 LYS A C 1
ATOM 2024 O O . LYS A 1 270 ? 18.376 -35.834 39.829 1.00 35.97 270 LYS A O 1
#